Protein AF-A0A8T7HPT7-F1 (afdb_monomer_lite)

pLDDT: mean 73.95, std 15.31, range [39.88, 97.5]

Structure (mmCIF, N/CA/C/O backbone):
data_AF-A0A8T7HPT7-F1
#
_entry.id   AF-A0A8T7HPT7-F1
#
loop_
_atom_site.group_PDB
_atom_site.id
_atom_site.type_symbol
_atom_site.label_atom_id
_atom_site.label_alt_id
_atom_site.label_comp_id
_atom_site.label_asym_id
_atom_site.label_entity_id
_atom_site.label_seq_id
_atom_site.pdbx_PDB_ins_code
_atom_site.Cartn_x
_atom_site.Cartn_y
_atom_site.Cartn_z
_atom_site.occupancy
_atom_site.B_iso_or_equiv
_atom_site.auth_seq_id
_atom_site.auth_comp_id
_atom_site.auth_asym_id
_atom_site.auth_atom_id
_atom_site.pdbx_PDB_model_num
ATOM 1 N N . MET A 1 1 ? -10.635 8.689 -17.072 1.00 39.88 1 MET A N 1
ATOM 2 C CA . MET A 1 1 ? -10.119 8.317 -15.742 1.00 39.88 1 MET A CA 1
ATOM 3 C C . MET A 1 1 ? -8.598 8.336 -15.828 1.00 39.88 1 MET A C 1
ATOM 5 O O . MET A 1 1 ? -8.069 7.773 -16.782 1.00 39.88 1 MET A O 1
ATOM 9 N N . PHE A 1 2 ? -7.912 9.089 -14.966 1.00 41.06 2 PHE A N 1
ATOM 10 C CA . PHE A 1 2 ? -6.447 9.172 -14.993 1.00 41.06 2 PHE A CA 1
ATOM 11 C C . PHE A 1 2 ? -5.863 7.891 -14.386 1.00 41.06 2 PHE A C 1
ATOM 13 O O . PHE A 1 2 ? -6.321 7.451 -13.339 1.00 41.06 2 PHE A O 1
ATOM 20 N N . VAL A 1 3 ? -4.882 7.280 -15.053 1.00 48.72 3 VAL A N 1
ATOM 21 C CA . VAL A 1 3 ? -4.081 6.200 -14.461 1.00 48.72 3 VAL A CA 1
ATOM 22 C C . VAL A 1 3 ? -2.993 6.873 -13.632 1.00 48.72 3 VAL A C 1
ATOM 24 O O . VAL A 1 3 ? -2.159 7.588 -14.190 1.00 48.72 3 VAL A O 1
ATOM 27 N N . THR A 1 4 ? -3.040 6.708 -12.315 1.00 55.50 4 THR A N 1
ATOM 28 C CA . THR A 1 4 ? -2.113 7.350 -11.380 1.00 55.50 4 THR A CA 1
ATOM 29 C C . THR A 1 4 ? -0.805 6.575 -11.325 1.00 55.50 4 THR A C 1
ATOM 31 O O . THR A 1 4 ? -0.797 5.383 -11.026 1.00 55.50 4 THR A O 1
ATOM 34 N N . ALA A 1 5 ? 0.296 7.263 -11.646 1.00 57.09 5 ALA A N 1
ATOM 35 C CA . ALA A 1 5 ? 1.643 6.721 -11.547 1.00 57.09 5 ALA A CA 1
ATOM 36 C C . ALA A 1 5 ? 2.057 6.618 -10.071 1.00 57.09 5 ALA A C 1
ATOM 38 O O . ALA A 1 5 ? 2.149 7.642 -9.394 1.00 57.09 5 ALA A O 1
ATOM 39 N N . THR A 1 6 ? 2.329 5.413 -9.574 1.00 61.53 6 THR A N 1
ATOM 40 C CA . THR A 1 6 ? 2.906 5.199 -8.233 1.00 61.53 6 THR A CA 1
ATOM 41 C C . THR A 1 6 ? 4.387 4.837 -8.334 1.00 61.53 6 THR A C 1
ATOM 43 O O . THR A 1 6 ? 4.899 4.637 -9.430 1.00 61.53 6 THR A O 1
ATOM 46 N N . HIS A 1 7 ? 5.127 4.821 -7.225 1.00 63.59 7 HIS A N 1
ATOM 47 C CA . HIS A 1 7 ? 6.553 4.474 -7.219 1.00 63.59 7 HIS A CA 1
ATOM 48 C C . HIS A 1 7 ? 6.862 3.562 -6.034 1.00 63.59 7 HIS A C 1
ATOM 50 O O . HIS A 1 7 ? 6.228 3.674 -4.986 1.00 63.59 7 HIS A O 1
ATOM 56 N N . PHE A 1 8 ? 7.829 2.665 -6.214 1.00 65.44 8 PHE A N 1
ATOM 57 C CA . PHE A 1 8 ? 8.284 1.747 -5.174 1.00 65.44 8 PHE A CA 1
ATOM 58 C C . PHE A 1 8 ? 9.120 2.494 -4.124 1.00 65.44 8 PHE A C 1
ATOM 60 O O . PHE A 1 8 ? 9.901 3.381 -4.465 1.00 65.44 8 PHE A O 1
ATOM 67 N N . GLY A 1 9 ? 8.962 2.158 -2.846 1.00 65.69 9 GLY A N 1
ATOM 68 C CA . GLY A 1 9 ? 9.617 2.837 -1.727 1.00 65.69 9 GLY A CA 1
ATOM 69 C C . GLY A 1 9 ? 8.923 4.126 -1.280 1.00 65.69 9 GLY A C 1
ATOM 70 O O . GLY A 1 9 ? 9.438 4.804 -0.391 1.00 65.69 9 GLY A O 1
ATOM 71 N N . ARG A 1 10 ? 7.757 4.472 -1.850 1.00 69.69 10 ARG A N 1
ATOM 72 C CA . ARG A 1 10 ? 7.025 5.705 -1.496 1.00 69.69 10 ARG A CA 1
ATOM 73 C C . ARG A 1 10 ? 6.598 5.766 -0.026 1.00 69.69 10 ARG A C 1
ATOM 75 O O . ARG A 1 10 ? 6.470 6.860 0.502 1.00 69.69 10 ARG A O 1
ATOM 82 N N . HIS A 1 11 ? 6.442 4.606 0.618 1.00 71.69 11 HIS A N 1
ATOM 83 C CA . HIS A 1 11 ? 5.985 4.470 2.008 1.00 71.69 11 HIS A CA 1
ATOM 84 C C . HIS A 1 11 ? 7.102 4.142 2.990 1.00 71.69 11 HIS A C 1
ATOM 86 O O . HIS A 1 11 ? 6.851 3.547 4.033 1.00 71.69 11 HIS A O 1
ATOM 92 N N . ALA A 1 12 ? 8.365 4.418 2.660 1.00 73.50 12 ALA A N 1
ATOM 93 C CA . ALA A 1 12 ? 9.479 3.986 3.505 1.00 73.50 12 ALA A CA 1
ATOM 94 C C . ALA A 1 12 ? 9.343 4.479 4.963 1.00 73.50 12 ALA A C 1
ATOM 96 O O . ALA A 1 12 ? 9.623 3.723 5.897 1.00 73.50 12 ALA A O 1
ATOM 97 N N . THR A 1 13 ? 8.861 5.709 5.158 1.00 78.12 13 THR A N 1
ATOM 98 C CA . THR A 1 13 ? 8.612 6.293 6.483 1.00 78.12 13 THR A CA 1
ATOM 99 C C . THR A 1 13 ? 7.464 5.579 7.195 1.00 78.12 13 THR A C 1
ATOM 101 O O . THR A 1 13 ? 7.599 5.171 8.345 1.00 78.12 13 THR A O 1
ATOM 104 N N . GLU A 1 14 ? 6.351 5.361 6.510 1.00 84.25 14 GLU A N 1
ATOM 105 C CA . GLU A 1 14 ? 5.115 4.780 7.033 1.00 84.25 14 GLU A CA 1
ATOM 106 C C . GLU A 1 14 ? 5.312 3.298 7.374 1.00 84.25 14 GLU A C 1
ATOM 108 O O . GLU A 1 14 ? 4.956 2.841 8.461 1.00 84.25 14 GLU A O 1
ATOM 113 N N . LEU A 1 15 ? 5.975 2.553 6.487 1.00 84.19 15 LEU A N 1
ATOM 114 C CA . LEU A 1 15 ? 6.329 1.150 6.694 1.00 84.19 15 LEU A CA 1
ATOM 115 C C . LEU A 1 15 ? 7.291 0.973 7.874 1.00 84.19 15 LEU A C 1
ATOM 117 O O . LEU A 1 15 ? 7.228 -0.050 8.557 1.00 84.19 15 LEU A O 1
ATOM 121 N N . SER A 1 16 ? 8.140 1.967 8.170 1.00 84.69 16 SER A N 1
ATOM 122 C CA . SER A 1 16 ? 9.018 1.923 9.348 1.00 84.69 16 SER A CA 1
ATOM 123 C C . SER A 1 16 ? 8.242 1.936 10.672 1.00 84.69 16 SER A C 1
ATOM 125 O O . SER A 1 16 ? 8.720 1.391 11.670 1.00 84.69 16 SER A O 1
ATOM 127 N N . LEU A 1 17 ? 7.018 2.477 10.669 1.00 91.19 17 LEU A N 1
ATOM 128 C CA . LEU A 1 17 ? 6.142 2.539 11.839 1.00 91.19 17 LEU A CA 1
ATOM 129 C C . LEU A 1 17 ? 5.341 1.253 12.051 1.00 91.19 17 LEU A C 1
ATOM 131 O O . LEU A 1 17 ? 4.832 1.043 13.148 1.00 91.19 17 LEU A O 1
ATOM 135 N N . LEU A 1 18 ? 5.246 0.354 11.064 1.00 92.25 18 LEU A N 1
ATOM 136 C CA . LEU A 1 18 ? 4.391 -0.837 11.169 1.00 92.25 18 LEU A CA 1
ATOM 137 C C . LEU A 1 18 ? 4.693 -1.697 12.402 1.00 92.25 18 LEU A C 1
ATOM 139 O O . LEU A 1 18 ? 3.767 -2.223 13.007 1.00 92.25 18 LEU A O 1
ATOM 143 N N . LYS A 1 19 ? 5.958 -1.798 12.827 1.00 92.69 19 LYS A N 1
ATOM 144 C CA . LYS A 1 19 ? 6.326 -2.517 14.062 1.00 92.69 19 LYS A CA 1
ATOM 145 C C . LYS A 1 19 ? 5.644 -1.944 15.305 1.00 92.69 19 LYS A C 1
ATOM 147 O O . LYS A 1 19 ? 5.216 -2.706 16.164 1.00 92.69 19 LYS A O 1
ATOM 152 N N . GLU A 1 20 ? 5.550 -0.618 15.395 1.00 94.75 20 GLU A N 1
ATOM 153 C CA . GLU A 1 20 ? 4.844 0.079 16.474 1.00 94.75 20 GLU A CA 1
ATOM 154 C C . GLU A 1 20 ? 3.338 -0.202 16.386 1.00 94.75 20 GLU A C 1
ATOM 156 O O . GLU A 1 20 ? 2.722 -0.580 17.378 1.00 94.75 20 GLU A O 1
ATOM 161 N N . LEU A 1 21 ? 2.761 -0.084 15.186 1.00 95.06 21 LEU A N 1
ATOM 162 C CA . LEU A 1 21 ? 1.312 -0.178 14.963 1.00 95.06 21 LEU A CA 1
ATOM 163 C C . LEU A 1 21 ? 0.753 -1.603 15.121 1.00 95.06 21 LEU A C 1
ATOM 165 O O . LEU A 1 21 ? -0.410 -1.779 15.490 1.00 95.06 21 LEU A O 1
ATOM 169 N N . VAL A 1 22 ? 1.571 -2.615 14.832 1.00 95.94 22 VAL A N 1
ATOM 170 C CA . VAL A 1 22 ? 1.229 -4.041 14.955 1.00 95.94 22 VAL A CA 1
ATOM 171 C C . VAL A 1 22 ? 1.377 -4.547 16.394 1.00 95.94 22 VAL A C 1
ATOM 173 O O . VAL A 1 22 ? 0.814 -5.583 16.742 1.00 95.94 22 VAL A O 1
ATOM 176 N N . ASN A 1 23 ? 2.123 -3.841 17.248 1.00 93.44 23 ASN A N 1
ATOM 177 C CA . ASN A 1 23 ? 2.469 -4.321 18.581 1.00 93.44 23 ASN A CA 1
ATOM 178 C C . ASN A 1 23 ? 1.230 -4.740 19.399 1.00 93.44 23 ASN A C 1
ATOM 180 O O . ASN A 1 23 ? 0.305 -3.954 19.601 1.00 93.44 23 ASN A O 1
ATOM 184 N N . GLY A 1 24 ? 1.238 -5.980 19.897 1.00 90.88 24 GLY A N 1
ATOM 185 C CA . GLY A 1 24 ? 0.143 -6.545 20.689 1.00 90.88 24 GLY A CA 1
ATOM 186 C C . GLY A 1 24 ? -1.058 -7.057 19.885 1.00 90.88 24 GLY A C 1
ATOM 187 O O . GLY A 1 24 ? -2.100 -7.312 20.485 1.00 90.88 24 GLY A O 1
ATOM 188 N N . LYS A 1 25 ? -0.939 -7.206 18.559 1.00 93.06 25 LYS A N 1
ATOM 189 C CA . LYS A 1 25 ? -1.993 -7.756 17.695 1.00 93.06 25 LYS A CA 1
ATOM 190 C C . LYS A 1 25 ? -1.612 -9.128 17.146 1.00 93.06 25 LYS A C 1
ATOM 192 O O . LYS A 1 25 ? -0.527 -9.296 16.599 1.00 93.06 25 LYS A O 1
ATOM 197 N N . ASP A 1 26 ? -2.542 -10.076 17.238 1.00 92.75 26 ASP A N 1
ATOM 198 C CA . ASP A 1 26 ? -2.394 -11.410 16.636 1.00 92.75 26 ASP A CA 1
ATOM 199 C C . ASP A 1 26 ? -2.729 -11.404 15.138 1.00 92.75 26 ASP A C 1
ATOM 201 O O . ASP A 1 26 ? -2.145 -12.151 14.353 1.00 92.75 26 ASP A O 1
ATOM 205 N N . THR A 1 27 ? -3.669 -10.539 14.742 1.00 96.25 27 THR A N 1
ATOM 206 C CA . THR A 1 27 ? -4.079 -10.329 13.350 1.00 96.25 27 THR A CA 1
ATOM 207 C C . THR A 1 27 ? -4.046 -8.843 13.013 1.00 96.25 27 THR A C 1
ATOM 209 O O . THR A 1 27 ? -4.270 -8.003 13.887 1.00 96.25 27 THR A O 1
ATOM 212 N N . PHE A 1 28 ? -3.756 -8.514 11.754 1.00 97.50 28 PHE A N 1
ATOM 213 C CA . PHE A 1 28 ? -3.658 -7.134 11.291 1.00 97.50 28 PHE A CA 1
ATOM 214 C C . PHE A 1 28 ? -4.349 -6.945 9.943 1.00 97.50 28 PHE A C 1
ATOM 216 O O . PHE A 1 28 ? -3.934 -7.516 8.929 1.00 97.50 28 PHE A O 1
ATOM 223 N N . ARG A 1 29 ? -5.412 -6.139 9.913 1.00 97.25 29 ARG A N 1
ATOM 224 C CA . ARG A 1 29 ? -6.171 -5.884 8.686 1.00 97.25 29 ARG A CA 1
ATOM 225 C C . ARG A 1 29 ? -5.874 -4.500 8.127 1.00 97.25 29 ARG A C 1
ATOM 227 O O . ARG A 1 29 ? -6.087 -3.489 8.796 1.00 97.25 29 ARG A O 1
ATOM 234 N N . VAL A 1 30 ? -5.422 -4.471 6.880 1.00 96.38 30 VAL A N 1
ATOM 235 C CA . VAL A 1 30 ? -5.059 -3.252 6.156 1.00 96.38 30 VAL A CA 1
ATOM 236 C C . VAL A 1 30 ? -6.066 -2.992 5.044 1.00 96.38 30 VAL A C 1
ATOM 238 O O . VAL A 1 30 ? -6.427 -3.910 4.311 1.00 96.38 30 VAL A O 1
ATOM 241 N N . LEU A 1 31 ? -6.502 -1.744 4.922 1.00 94.31 31 LEU A N 1
ATOM 242 C CA . LEU A 1 31 ? -7.138 -1.214 3.722 1.00 94.31 31 LEU A CA 1
ATOM 243 C C . LEU A 1 31 ? -6.111 -0.362 2.984 1.00 94.31 31 LEU A C 1
ATOM 245 O O . LEU A 1 31 ? -5.528 0.543 3.574 1.00 94.31 31 LEU A O 1
ATOM 249 N N . ASP A 1 32 ? -5.915 -0.627 1.707 1.00 91.31 32 ASP A N 1
ATOM 250 C CA . ASP A 1 32 ? -5.082 0.184 0.833 1.00 91.31 32 ASP A CA 1
ATOM 251 C C . ASP A 1 32 ? -5.950 0.740 -0.299 1.00 91.31 32 ASP A C 1
ATOM 253 O O . ASP A 1 32 ? -6.457 0.008 -1.157 1.00 91.31 32 ASP A O 1
ATOM 257 N N . PHE A 1 33 ? -6.225 2.039 -0.212 1.00 88.62 33 PHE A N 1
ATOM 258 C CA . PHE A 1 33 ? -7.180 2.736 -1.056 1.00 88.62 33 PHE A CA 1
ATOM 259 C C . PHE A 1 33 ? -6.443 3.555 -2.116 1.00 88.62 33 PHE A C 1
ATOM 261 O O . PHE A 1 33 ? -5.745 4.522 -1.803 1.00 88.62 33 PHE A O 1
ATOM 268 N N . GLY A 1 34 ? -6.659 3.193 -3.379 1.00 85.38 34 GLY A N 1
ATOM 269 C CA . GLY A 1 34 ? -6.004 3.775 -4.546 1.00 85.38 34 GLY A CA 1
ATOM 270 C C . GLY A 1 34 ? -4.540 3.362 -4.701 1.00 85.38 34 GLY A C 1
ATOM 271 O O . GLY A 1 34 ? -3.673 4.242 -4.774 1.00 85.38 34 GLY A O 1
ATOM 272 N N . PRO A 1 35 ? -4.235 2.053 -4.807 1.00 82.81 35 PRO A N 1
ATOM 273 C CA . PRO A 1 35 ? -2.859 1.591 -4.888 1.00 82.81 35 PRO A CA 1
ATOM 274 C C . PRO A 1 35 ? -2.124 1.985 -6.168 1.00 82.81 35 PRO A C 1
ATOM 276 O O . PRO A 1 35 ? -0.890 1.920 -6.241 1.00 82.81 35 PRO A O 1
ATOM 279 N N . GLY A 1 36 ? -2.881 2.430 -7.177 1.00 79.19 36 GLY A N 1
ATOM 280 C CA . GLY A 1 36 ? -2.378 2.972 -8.429 1.00 79.19 36 GLY A CA 1
ATOM 281 C C . GLY A 1 36 ? -1.489 2.001 -9.202 1.00 79.19 36 GLY A C 1
ATOM 282 O O . GLY A 1 36 ? -1.344 0.824 -8.873 1.00 79.19 36 GLY A O 1
ATOM 283 N N . LEU A 1 37 ? -0.888 2.492 -10.281 1.00 74.81 37 LEU A N 1
ATOM 284 C CA . LEU A 1 37 ? -0.021 1.698 -11.147 1.00 74.81 37 LEU A CA 1
ATOM 285 C C . LEU A 1 37 ? 1.279 2.439 -11.355 1.00 74.81 37 LEU A C 1
ATOM 287 O O . LEU A 1 37 ? 1.266 3.607 -11.709 1.00 74.81 37 LEU A O 1
ATOM 291 N N . SER A 1 38 ? 2.409 1.765 -11.274 1.00 66.50 38 SER A N 1
ATOM 292 C CA . SER A 1 38 ? 3.633 2.281 -11.858 1.00 66.50 38 SER A CA 1
ATOM 293 C C . SER A 1 38 ? 3.957 1.601 -13.174 1.00 66.50 38 SER A C 1
ATOM 295 O O . SER A 1 38 ? 3.465 0.525 -13.533 1.00 66.50 38 SER A O 1
ATOM 297 N N . GLN A 1 39 ? 4.833 2.273 -13.900 1.00 61.31 39 GLN A N 1
ATOM 298 C CA . GLN A 1 39 ? 5.582 1.696 -14.989 1.00 61.31 39 GLN A CA 1
ATOM 299 C C . GLN A 1 39 ? 7.052 1.777 -14.585 1.00 61.31 39 GLN A C 1
ATOM 301 O O . GLN A 1 39 ? 7.554 2.882 -14.367 1.00 61.31 39 GLN A O 1
ATOM 306 N N . PRO A 1 40 ? 7.739 0.636 -14.461 1.00 61.78 40 PRO A N 1
ATOM 307 C CA . PRO A 1 40 ? 9.171 0.623 -14.241 1.00 61.78 40 PRO A CA 1
ATOM 308 C C . PRO A 1 40 ? 9.880 1.454 -15.328 1.00 61.78 40 PRO A C 1
ATOM 310 O O . PRO A 1 40 ? 9.476 1.450 -16.499 1.00 61.78 40 PRO A O 1
ATOM 313 N N . GLN A 1 41 ? 10.895 2.224 -14.939 1.00 60.12 41 GLN A N 1
ATOM 314 C CA . GLN A 1 41 ? 11.600 3.169 -15.812 1.00 60.12 41 GLN A CA 1
ATOM 315 C C . GLN A 1 41 ? 12.226 2.488 -17.025 1.00 60.12 41 GLN A C 1
ATOM 317 O O . GLN A 1 41 ? 12.182 3.042 -18.125 1.00 60.12 41 GLN A O 1
ATOM 322 N N . TYR A 1 42 ? 12.754 1.279 -16.846 1.00 58.34 42 TYR A N 1
ATOM 323 C CA . TYR A 1 42 ? 13.282 0.457 -17.932 1.00 58.34 42 TYR A CA 1
ATOM 324 C C . TYR A 1 42 ? 12.247 0.243 -19.037 1.00 58.34 42 TYR A C 1
ATOM 326 O O . TYR A 1 42 ? 12.535 0.456 -20.215 1.00 58.34 42 TYR A O 1
ATOM 334 N N . TYR A 1 43 ? 11.014 -0.110 -18.657 1.00 58.47 43 TYR A N 1
ATOM 335 C CA . TYR A 1 43 ? 9.919 -0.287 -19.604 1.00 58.47 43 TYR A CA 1
ATOM 336 C C . TYR A 1 43 ? 9.524 1.040 -20.239 1.00 58.47 43 TYR A C 1
ATOM 338 O O . TYR A 1 43 ? 9.335 1.084 -21.447 1.00 58.47 43 TYR A O 1
ATOM 346 N N . HIS A 1 44 ? 9.461 2.133 -19.480 1.00 60.78 44 HIS A N 1
ATOM 347 C CA . HIS A 1 44 ? 9.197 3.460 -20.046 1.00 60.78 44 HIS A CA 1
ATOM 348 C C . HIS A 1 44 ? 10.179 3.850 -21.160 1.00 60.78 44 HIS A C 1
ATOM 350 O O . HIS A 1 44 ? 9.750 4.332 -22.211 1.00 60.78 44 HIS A O 1
ATOM 356 N N . GLU A 1 45 ? 11.476 3.620 -20.959 1.00 57.28 45 GLU A N 1
ATOM 357 C CA . GLU A 1 45 ? 12.509 3.945 -21.947 1.00 57.28 45 GLU A CA 1
ATOM 358 C C . GLU A 1 45 ? 12.503 2.978 -23.148 1.00 57.28 45 GLU A C 1
ATOM 360 O O . GLU A 1 45 ? 12.630 3.427 -24.289 1.00 57.28 45 GLU A O 1
ATOM 365 N N . LEU A 1 46 ? 12.253 1.679 -22.936 1.00 56.28 46 LEU A N 1
ATOM 366 C CA . LEU A 1 46 ? 12.037 0.690 -24.009 1.00 56.28 46 LEU A CA 1
ATOM 367 C C . LEU A 1 46 ? 10.836 1.035 -24.900 1.00 56.28 46 LEU A C 1
ATOM 369 O O . LEU A 1 46 ? 10.930 1.015 -26.130 1.00 56.28 46 LEU A O 1
ATOM 373 N N . LEU A 1 47 ? 9.710 1.388 -24.276 1.00 56.25 47 LEU A N 1
ATOM 374 C CA . LEU A 1 47 ? 8.472 1.780 -24.956 1.00 56.25 47 LEU A CA 1
ATOM 375 C C . LEU A 1 47 ? 8.682 3.026 -25.819 1.00 56.25 47 LEU A C 1
ATOM 377 O O . LEU A 1 47 ? 8.127 3.114 -26.912 1.00 56.25 47 LEU A O 1
ATOM 381 N N . ARG A 1 48 ? 9.506 3.968 -25.343 1.00 58.03 48 ARG A N 1
ATOM 382 C CA . ARG A 1 48 ? 9.844 5.200 -26.063 1.00 58.03 48 ARG A CA 1
ATOM 383 C C . ARG A 1 48 ? 10.750 4.955 -27.272 1.00 58.03 48 ARG A C 1
ATOM 385 O O . ARG A 1 48 ? 10.650 5.709 -28.236 1.00 58.03 48 ARG A O 1
ATOM 392 N N . LYS A 1 49 ? 11.662 3.980 -27.208 1.00 55.78 49 LYS A N 1
ATOM 393 C CA . LYS A 1 49 ? 12.737 3.828 -28.206 1.00 55.78 49 LYS A CA 1
ATOM 394 C C . LYS A 1 49 ? 12.455 2.829 -29.319 1.00 55.78 49 LYS A C 1
ATOM 396 O O . LYS A 1 49 ? 12.991 3.032 -30.402 1.00 55.78 49 LYS A O 1
ATOM 401 N N . GLU A 1 50 ? 11.649 1.791 -29.092 1.00 47.84 50 GLU A N 1
ATOM 402 C CA . GLU A 1 50 ? 11.510 0.732 -30.105 1.00 47.84 50 GLU A CA 1
ATOM 403 C C . GLU A 1 50 ? 10.108 0.293 -30.477 1.00 47.84 50 GLU A C 1
ATOM 405 O O . GLU A 1 50 ? 9.893 -0.056 -31.634 1.00 47.84 50 GLU A O 1
ATOM 410 N N . ILE A 1 51 ? 9.179 0.218 -29.528 1.00 51.03 51 ILE A N 1
ATOM 411 C CA . ILE A 1 51 ? 8.001 -0.628 -29.759 1.00 51.03 51 ILE A CA 1
ATOM 412 C C . ILE A 1 51 ? 6.768 0.191 -30.170 1.00 51.03 51 ILE A C 1
ATOM 414 O O . ILE A 1 51 ? 5.771 -0.399 -30.569 1.00 51.03 51 ILE A O 1
ATOM 418 N N . GLU A 1 52 ? 6.802 1.532 -30.075 1.00 52.53 52 GLU A N 1
ATOM 419 C CA . GLU A 1 52 ? 5.619 2.406 -30.257 1.00 52.53 52 GLU A CA 1
ATOM 420 C C . GLU A 1 52 ? 4.358 1.834 -29.575 1.00 52.53 52 GLU A C 1
ATOM 422 O O . GLU A 1 52 ? 3.224 2.035 -30.015 1.00 52.53 52 GLU A O 1
ATOM 427 N N . LEU A 1 53 ? 4.541 1.074 -28.488 1.00 45.56 53 LEU A N 1
ATOM 428 C CA . LEU A 1 53 ? 3.428 0.461 -27.786 1.00 45.56 53 LEU A CA 1
ATOM 429 C C . LEU A 1 53 ? 2.618 1.600 -27.197 1.00 45.56 53 LEU A C 1
ATOM 431 O O . LEU A 1 53 ? 3.128 2.433 -26.440 1.00 45.56 53 LEU A O 1
ATOM 435 N N . SER A 1 54 ? 1.335 1.626 -27.538 1.00 51.69 54 SER A N 1
ATOM 436 C CA . SER A 1 54 ? 0.411 2.562 -26.916 1.00 51.69 54 SER A CA 1
ATOM 437 C C . SER A 1 54 ? 0.490 2.407 -25.393 1.00 51.69 54 SER A C 1
ATOM 439 O O . SER A 1 54 ? 0.719 1.312 -24.873 1.00 51.69 54 SER A O 1
ATOM 441 N N . SER A 1 55 ? 0.258 3.484 -24.641 1.00 53.97 55 SER A N 1
ATOM 442 C CA . SER A 1 55 ? 0.278 3.468 -23.167 1.00 53.97 55 SER A CA 1
ATOM 443 C C . SER A 1 55 ? -0.645 2.411 -22.531 1.00 53.97 55 SER A C 1
ATOM 445 O O . SER A 1 55 ? -0.474 2.085 -21.354 1.00 53.97 55 SER A O 1
ATOM 447 N N . LYS A 1 56 ? -1.592 1.873 -23.315 1.00 52.47 56 LYS A N 1
ATOM 448 C CA . LYS A 1 56 ? -2.501 0.767 -22.985 1.00 52.47 56 LYS A CA 1
ATOM 449 C C . LYS A 1 56 ? -1.871 -0.630 -23.085 1.00 52.47 56 LYS A C 1
ATOM 451 O O . LYS A 1 56 ? -2.375 -1.549 -22.459 1.00 52.47 56 LYS A O 1
ATOM 456 N N . GLN A 1 57 ? -0.817 -0.804 -23.879 1.00 52.06 57 GLN A N 1
ATOM 457 C CA . GLN A 1 57 ? -0.133 -2.089 -24.097 1.00 52.06 57 GLN A CA 1
ATOM 458 C C . GLN A 1 57 ? 1.135 -2.240 -23.252 1.00 52.06 57 GLN A C 1
ATOM 460 O O . GLN A 1 57 ? 1.701 -3.326 -23.156 1.00 52.06 57 GLN A O 1
ATOM 465 N N . ALA A 1 58 ? 1.594 -1.147 -22.651 1.00 57.12 58 ALA A N 1
ATOM 466 C CA . ALA A 1 58 ? 2.717 -1.162 -21.738 1.00 57.12 58 ALA A CA 1
ATOM 467 C C . ALA A 1 58 ? 2.380 -1.954 -20.461 1.00 57.12 58 ALA A C 1
ATOM 469 O O . ALA A 1 58 ? 1.320 -1.704 -19.877 1.00 57.12 58 ALA A O 1
ATOM 470 N N . PRO A 1 59 ? 3.267 -2.845 -19.981 1.00 57.16 59 PRO A N 1
ATOM 471 C CA . PRO A 1 59 ? 3.029 -3.567 -18.740 1.00 57.16 59 PRO A CA 1
ATOM 472 C C . PRO A 1 59 ? 2.954 -2.584 -17.566 1.00 57.16 59 PRO A C 1
ATOM 474 O O . PRO A 1 59 ? 3.705 -1.606 -17.494 1.00 57.16 59 PRO A O 1
ATOM 477 N N . LYS A 1 60 ? 1.989 -2.824 -16.679 1.00 66.50 60 LYS A N 1
ATOM 478 C CA . LYS A 1 60 ? 1.684 -1.995 -15.511 1.00 66.50 60 LYS A CA 1
ATOM 479 C C . LYS A 1 60 ? 1.897 -2.828 -14.258 1.00 66.50 60 LYS A C 1
ATOM 481 O O . LYS A 1 60 ? 1.523 -3.999 -14.250 1.00 66.50 60 LYS A O 1
ATOM 486 N N . PHE A 1 61 ? 2.483 -2.219 -13.233 1.00 71.00 61 PHE A N 1
ATOM 487 C CA . PHE A 1 61 ? 2.825 -2.908 -11.995 1.00 71.00 61 PHE A CA 1
ATOM 488 C C . PHE A 1 61 ? 2.318 -2.141 -10.784 1.00 71.00 61 PHE A C 1
ATOM 490 O O . PHE A 1 61 ? 2.479 -0.927 -10.705 1.00 71.00 61 PHE A O 1
ATOM 497 N N . CYS A 1 62 ? 1.761 -2.850 -9.814 1.00 75.31 62 CYS A N 1
ATOM 498 C CA . CYS A 1 62 ? 1.412 -2.300 -8.511 1.00 75.31 62 CYS A CA 1
ATOM 499 C C . CYS A 1 62 ? 2.449 -2.728 -7.480 1.00 75.31 62 CYS A C 1
ATOM 501 O O . CYS A 1 62 ? 2.775 -3.911 -7.376 1.00 75.31 62 CYS A O 1
ATOM 503 N N . TRP A 1 63 ? 2.946 -1.767 -6.711 1.00 77.88 63 TRP A N 1
ATOM 504 C CA . TRP A 1 63 ? 4.073 -1.952 -5.796 1.00 77.88 63 TRP A CA 1
ATOM 505 C C . TRP A 1 63 ? 3.654 -2.012 -4.337 1.00 77.88 63 TRP A C 1
ATOM 507 O O . TRP A 1 63 ? 3.960 -2.974 -3.635 1.00 77.88 63 TRP A O 1
ATOM 517 N N . GLU A 1 64 ? 2.902 -0.999 -3.925 1.00 81.44 64 GLU A N 1
ATOM 518 C CA . GLU A 1 64 ? 2.551 -0.720 -2.534 1.00 81.44 64 GLU A CA 1
ATOM 519 C C . GLU A 1 64 ? 1.922 -1.910 -1.796 1.00 81.44 64 GLU A C 1
ATOM 521 O O . GLU A 1 64 ? 2.432 -2.238 -0.722 1.00 81.44 64 GLU A O 1
ATOM 526 N N . PRO A 1 65 ? 0.939 -2.647 -2.354 1.00 85.50 65 PRO A N 1
ATOM 527 C CA . PRO A 1 65 ? 0.371 -3.805 -1.665 1.00 85.50 65 PRO A CA 1
ATOM 528 C C . PRO A 1 65 ? 1.415 -4.842 -1.248 1.00 85.50 65 PRO A C 1
ATOM 530 O O . PRO A 1 65 ? 1.333 -5.450 -0.181 1.00 85.50 65 PRO A O 1
ATOM 533 N N . TYR A 1 66 ? 2.428 -5.035 -2.091 1.00 85.19 66 TYR A N 1
ATOM 534 C CA . TYR A 1 66 ? 3.488 -6.006 -1.860 1.00 85.19 66 TYR A CA 1
ATOM 535 C C . TYR A 1 66 ? 4.569 -5.470 -0.921 1.00 85.19 66 TYR A C 1
ATOM 537 O O . TYR A 1 66 ? 5.193 -6.257 -0.211 1.00 85.19 66 TYR A O 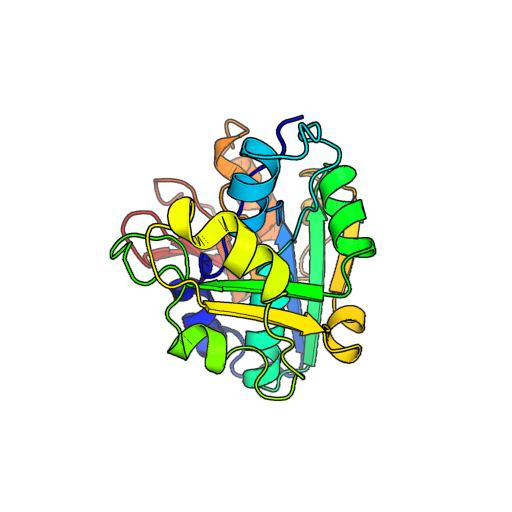1
ATOM 545 N N . GLU A 1 67 ? 4.768 -4.152 -0.867 1.00 83.06 67 GLU A N 1
ATOM 546 C CA . GLU A 1 67 ? 5.616 -3.500 0.139 1.00 83.06 67 GLU A CA 1
ATOM 547 C C . GLU A 1 67 ? 5.028 -3.641 1.539 1.00 83.06 67 GLU A C 1
ATOM 549 O O . GLU A 1 67 ? 5.732 -4.058 2.465 1.00 83.06 67 GLU A O 1
ATOM 554 N N . ILE A 1 68 ? 3.725 -3.390 1.666 1.00 88.44 68 ILE A N 1
ATOM 555 C CA . ILE A 1 68 ? 2.973 -3.578 2.907 1.00 88.44 68 ILE A CA 1
ATOM 556 C C . ILE A 1 68 ? 3.030 -5.052 3.326 1.00 88.44 68 ILE A C 1
ATOM 558 O O . ILE A 1 68 ? 3.413 -5.357 4.457 1.00 88.44 68 ILE A O 1
ATOM 562 N N . ALA A 1 69 ? 2.723 -5.978 2.413 1.00 89.75 69 ALA A N 1
ATOM 563 C CA . ALA A 1 69 ? 2.743 -7.411 2.700 1.00 89.75 69 ALA A CA 1
ATOM 564 C C . ALA A 1 69 ? 4.125 -7.914 3.141 1.00 89.75 69 ALA A C 1
ATOM 566 O O . ALA A 1 69 ? 4.231 -8.651 4.122 1.00 89.75 69 ALA A O 1
ATOM 567 N N . ASN A 1 70 ? 5.192 -7.497 2.450 1.00 85.75 70 ASN A N 1
ATOM 568 C CA . ASN A 1 70 ? 6.561 -7.841 2.828 1.00 85.75 70 ASN A CA 1
ATOM 569 C C . ASN A 1 70 ? 6.889 -7.341 4.240 1.00 85.75 70 ASN A C 1
ATOM 571 O O . ASN A 1 70 ? 7.432 -8.095 5.046 1.00 85.75 70 ASN A O 1
ATOM 575 N N . ALA A 1 71 ? 6.545 -6.091 4.559 1.00 87.44 71 ALA A N 1
ATOM 576 C CA . ALA A 1 71 ? 6.807 -5.526 5.877 1.00 87.44 71 ALA A CA 1
ATOM 577 C C . ALA A 1 71 ? 6.050 -6.279 6.984 1.00 87.44 71 ALA A C 1
ATOM 579 O O . ALA A 1 71 ? 6.656 -6.660 7.985 1.00 87.44 71 ALA A O 1
ATOM 580 N N . LEU A 1 72 ? 4.763 -6.577 6.784 1.00 92.06 72 LEU A N 1
ATOM 581 C CA . LEU A 1 72 ? 3.955 -7.345 7.740 1.00 92.06 72 LEU A CA 1
ATOM 582 C C . LEU A 1 72 ? 4.478 -8.776 7.918 1.00 92.06 72 LEU A C 1
ATOM 584 O O . LEU A 1 72 ? 4.573 -9.265 9.045 1.00 92.06 72 LEU A O 1
ATOM 588 N N . GLN A 1 73 ? 4.903 -9.424 6.832 1.00 89.25 73 GLN A N 1
ATOM 589 C CA . GLN A 1 73 ? 5.511 -10.751 6.891 1.00 89.25 73 GLN A CA 1
ATOM 590 C C . GLN A 1 73 ? 6.827 -10.751 7.681 1.00 89.25 73 GLN A C 1
ATOM 592 O O . GLN A 1 73 ? 7.068 -11.672 8.456 1.00 89.25 73 GLN A O 1
ATOM 597 N N . GLN A 1 74 ? 7.667 -9.724 7.521 1.00 86.12 74 GLN A N 1
ATOM 598 C CA . GLN A 1 74 ? 8.906 -9.581 8.296 1.00 86.12 74 GLN A CA 1
ATOM 599 C C . GLN A 1 74 ? 8.650 -9.309 9.783 1.00 86.12 74 GLN A C 1
ATOM 601 O O . GLN A 1 74 ? 9.473 -9.674 10.621 1.00 86.12 74 GLN A O 1
ATOM 606 N N . ILE A 1 75 ? 7.526 -8.670 10.116 1.00 92.31 75 ILE A N 1
ATOM 607 C CA . ILE A 1 75 ? 7.085 -8.468 11.503 1.00 92.31 75 ILE A CA 1
ATOM 608 C C . ILE A 1 75 ? 6.563 -9.779 12.110 1.00 92.31 75 ILE A C 1
ATOM 610 O O . ILE A 1 75 ? 6.701 -9.985 13.313 1.00 92.31 75 ILE A O 1
ATOM 614 N N . GLY A 1 76 ? 6.027 -10.683 11.286 1.00 92.06 76 GLY A N 1
ATOM 615 C CA . GLY A 1 76 ? 5.550 -11.997 11.718 1.00 92.06 76 GLY A CA 1
ATOM 616 C C . GLY A 1 76 ? 4.123 -11.996 12.270 1.00 92.06 76 GLY A C 1
ATOM 617 O O . GLY A 1 76 ? 3.779 -12.887 13.041 1.00 92.06 76 GLY A O 1
ATOM 618 N N . VAL A 1 77 ? 3.302 -11.012 11.890 1.00 95.06 77 VAL A N 1
ATOM 619 C CA . VAL A 1 77 ? 1.870 -10.967 12.232 1.00 95.06 77 VAL A CA 1
ATOM 620 C C . VAL A 1 77 ? 1.043 -11.683 11.164 1.00 95.06 77 VAL A C 1
ATOM 622 O O . VAL A 1 77 ? 1.410 -11.655 9.988 1.00 95.06 77 VAL A O 1
ATOM 625 N N . ASP A 1 78 ? -0.077 -12.308 11.536 1.00 96.00 78 ASP A N 1
ATOM 626 C CA . ASP A 1 78 ? -1.051 -12.733 10.530 1.00 96.00 78 ASP A CA 1
ATOM 627 C C . ASP A 1 78 ? -1.774 -11.505 9.974 1.00 96.00 78 ASP A C 1
ATOM 629 O O . ASP A 1 78 ? -2.192 -10.623 10.723 1.00 96.00 78 ASP A O 1
ATOM 633 N N . TYR A 1 79 ? -1.915 -11.405 8.659 1.00 96.19 79 TYR A N 1
ATOM 634 C CA . TYR A 1 79 ? -2.452 -10.195 8.051 1.00 96.19 79 TYR A CA 1
ATOM 635 C C . TYR A 1 79 ? -3.383 -10.465 6.885 1.00 96.19 79 TYR A C 1
ATOM 637 O O . TYR A 1 79 ? -3.365 -11.530 6.270 1.00 96.19 79 TYR A O 1
ATOM 645 N N . ARG A 1 80 ? -4.176 -9.444 6.568 1.00 95.94 80 ARG A N 1
ATOM 646 C CA . ARG A 1 80 ? -5.013 -9.360 5.375 1.00 95.94 80 ARG A CA 1
ATOM 647 C C . ARG A 1 80 ? -4.944 -7.944 4.820 1.00 95.94 80 ARG A C 1
ATOM 649 O O . ARG A 1 80 ? -5.057 -6.989 5.586 1.00 95.94 80 ARG A O 1
ATOM 656 N N . ILE A 1 81 ? -4.804 -7.819 3.505 1.00 94.88 81 ILE A N 1
ATOM 657 C CA . ILE A 1 81 ? -4.782 -6.536 2.804 1.00 94.88 81 ILE A CA 1
ATOM 658 C C . ILE A 1 81 ? -5.961 -6.501 1.833 1.00 94.88 81 ILE A C 1
ATOM 660 O O . ILE A 1 81 ? -6.040 -7.323 0.922 1.00 94.88 81 ILE A O 1
ATOM 664 N N . ASP A 1 82 ? -6.874 -5.559 2.035 1.00 94.25 82 ASP A N 1
ATOM 665 C CA . ASP A 1 82 ? -7.943 -5.250 1.090 1.00 94.25 82 ASP A CA 1
ATOM 666 C C . ASP A 1 82 ? -7.500 -4.054 0.234 1.00 94.25 82 ASP A C 1
ATOM 668 O O . ASP A 1 82 ? -7.181 -2.995 0.768 1.00 94.25 82 ASP A O 1
ATOM 672 N N . LEU A 1 83 ? -7.462 -4.232 -1.084 1.00 91.38 83 LEU A N 1
ATOM 673 C CA . LEU A 1 83 ? -7.117 -3.215 -2.073 1.00 91.38 83 LEU A CA 1
ATOM 674 C C . LEU A 1 83 ? -8.385 -2.706 -2.732 1.00 91.38 83 LEU A C 1
ATOM 676 O O . LEU A 1 83 ? -9.173 -3.514 -3.228 1.00 91.38 83 LEU A O 1
ATOM 680 N N . VAL A 1 84 ? -8.554 -1.391 -2.786 1.00 89.94 84 VAL A N 1
ATOM 681 C CA . VAL A 1 84 ? -9.713 -0.766 -3.427 1.00 89.94 84 VAL A CA 1
ATOM 682 C C . VAL A 1 84 ? -9.233 0.251 -4.443 1.00 89.94 84 VAL A C 1
ATOM 684 O O . VAL A 1 84 ? -8.480 1.161 -4.102 1.00 89.94 84 VAL A O 1
ATOM 687 N N . ASP A 1 85 ? -9.680 0.109 -5.686 1.00 87.44 85 ASP A N 1
ATOM 688 C CA . ASP A 1 85 ? -9.475 1.117 -6.722 1.00 87.44 85 ASP A CA 1
ATOM 689 C C . ASP A 1 85 ? -10.699 1.154 -7.654 1.00 87.44 85 ASP A C 1
ATOM 691 O O . ASP A 1 85 ? -11.143 0.090 -8.096 1.00 87.44 85 ASP A O 1
ATOM 695 N N . PRO A 1 86 ? -11.250 2.337 -7.986 1.00 84.12 86 PRO A N 1
ATOM 696 C CA . PRO A 1 86 ? -12.371 2.441 -8.920 1.00 84.12 86 PRO A CA 1
ATOM 697 C C . PRO A 1 86 ? -11.954 2.205 -10.380 1.00 84.12 86 PRO A C 1
ATOM 699 O O . PRO A 1 86 ? -12.808 2.151 -11.266 1.00 84.12 86 PRO A O 1
ATOM 702 N N . ASN A 1 87 ? -10.651 2.125 -10.669 1.00 82.88 87 ASN A N 1
ATOM 703 C CA . ASN A 1 87 ? -10.122 1.942 -12.012 1.00 82.88 87 ASN A CA 1
ATOM 704 C C . ASN A 1 87 ? -9.905 0.453 -12.324 1.00 82.88 87 ASN A C 1
ATOM 706 O O . ASN A 1 87 ? -9.010 -0.201 -11.780 1.00 82.88 87 ASN A O 1
ATOM 710 N N . ASP A 1 88 ? -10.692 -0.057 -13.269 1.00 83.00 88 ASP A N 1
ATOM 711 C CA . ASP A 1 88 ? -10.637 -1.433 -13.769 1.00 83.00 88 ASP A CA 1
ATOM 712 C C . ASP A 1 88 ? -9.237 -1.843 -14.246 1.00 83.00 88 ASP A C 1
ATOM 714 O O . ASP A 1 88 ? -8.803 -2.964 -14.001 1.00 83.00 88 ASP A O 1
ATOM 718 N N . LEU A 1 89 ? -8.468 -0.932 -14.852 1.00 78.44 89 LEU A N 1
ATOM 719 C CA . LEU A 1 89 ? -7.095 -1.212 -15.284 1.00 78.44 89 LEU A CA 1
ATOM 720 C C . LEU A 1 89 ? -6.158 -1.491 -14.105 1.00 78.44 89 LEU A C 1
ATOM 722 O O . LEU A 1 89 ? -5.246 -2.311 -14.237 1.00 78.44 89 LEU A O 1
ATOM 726 N N . VAL A 1 90 ? -6.352 -0.804 -12.976 1.00 80.25 90 VAL A N 1
ATOM 727 C CA . VAL A 1 90 ? -5.540 -0.993 -11.765 1.00 80.25 90 VAL A CA 1
ATOM 728 C C . VAL A 1 90 ? -5.879 -2.340 -11.141 1.00 80.25 90 VAL A C 1
ATOM 730 O O . VAL A 1 90 ? -4.986 -3.156 -10.895 1.00 80.25 90 VAL A O 1
ATOM 733 N N . THR A 1 91 ? -7.170 -2.613 -10.948 1.00 84.31 91 THR A N 1
ATOM 734 C CA . THR A 1 91 ? -7.624 -3.866 -10.333 1.00 84.31 91 THR A CA 1
ATOM 735 C C . THR A 1 91 ? -7.305 -5.077 -11.210 1.00 84.31 91 THR A C 1
ATOM 737 O O . THR A 1 91 ? -6.869 -6.108 -10.694 1.00 84.31 91 THR A O 1
ATOM 740 N N . ASP A 1 92 ? -7.405 -4.966 -12.534 1.00 83.00 92 ASP A N 1
ATOM 741 C CA . ASP A 1 92 ? -7.006 -6.029 -13.457 1.00 83.00 92 ASP A CA 1
ATOM 742 C C . ASP A 1 92 ? -5.505 -6.296 -13.457 1.00 83.00 92 ASP A C 1
ATOM 744 O O . ASP A 1 92 ? -5.097 -7.461 -13.516 1.00 83.00 92 ASP A O 1
ATOM 748 N N . ALA A 1 93 ? -4.679 -5.249 -13.397 1.00 80.44 93 ALA A N 1
ATOM 749 C CA . ALA A 1 93 ? -3.236 -5.411 -13.277 1.00 80.44 93 ALA A CA 1
ATOM 750 C C . ALA A 1 93 ? -2.891 -6.143 -11.975 1.00 80.44 93 ALA A C 1
ATOM 752 O O . ALA A 1 93 ? -2.208 -7.165 -12.025 1.00 80.44 93 ALA A O 1
ATOM 753 N N . LEU A 1 94 ? -3.455 -5.719 -10.838 1.00 82.81 94 LEU A N 1
ATOM 754 C CA . LEU A 1 94 ? -3.296 -6.392 -9.543 1.00 82.81 94 LEU A CA 1
ATOM 755 C C . LEU A 1 94 ? -3.697 -7.869 -9.597 1.00 82.81 94 LEU A C 1
ATOM 757 O O . LEU A 1 94 ? -2.958 -8.731 -9.121 1.00 82.81 94 LEU A O 1
ATOM 761 N N . ARG A 1 95 ? -4.847 -8.178 -10.210 1.00 84.50 95 ARG A N 1
ATOM 762 C CA . ARG A 1 95 ? -5.365 -9.552 -10.322 1.00 84.50 95 ARG A CA 1
ATOM 763 C C . ARG A 1 95 ? -4.489 -10.447 -11.181 1.00 84.50 95 ARG A C 1
ATOM 765 O O . ARG A 1 95 ? -4.508 -11.656 -10.966 1.00 84.50 95 ARG A O 1
ATOM 772 N N . LYS A 1 96 ? -3.770 -9.899 -12.163 1.00 81.00 96 LYS A N 1
ATOM 773 C CA . LYS A 1 96 ? -2.934 -10.658 -13.111 1.00 81.00 96 LYS A CA 1
ATOM 774 C C . LYS A 1 96 ? -1.465 -10.692 -12.692 1.00 81.00 96 LYS A C 1
ATOM 776 O O . LYS A 1 96 ? -0.761 -11.618 -13.082 1.00 81.00 96 LYS A O 1
ATOM 781 N N . GLN A 1 97 ? -1.021 -9.750 -11.864 1.00 79.88 97 GLN A N 1
ATOM 782 C CA . GLN A 1 97 ? 0.371 -9.616 -11.457 1.00 79.88 97 GLN A CA 1
ATOM 783 C C . GLN A 1 97 ? 0.836 -10.800 -10.603 1.00 79.88 97 GLN A C 1
ATOM 785 O O . GLN A 1 97 ? 0.388 -11.019 -9.483 1.00 79.88 97 GLN A O 1
ATOM 790 N N . ASP A 1 98 ? 1.765 -11.578 -11.143 1.00 75.50 98 ASP A N 1
ATOM 791 C CA . ASP A 1 98 ? 2.482 -12.665 -10.471 1.00 75.50 98 ASP A CA 1
ATOM 792 C C . ASP A 1 98 ? 3.961 -12.325 -10.222 1.00 75.50 98 ASP A C 1
ATOM 794 O O . ASP A 1 98 ? 4.678 -13.078 -9.560 1.00 75.50 98 ASP A O 1
ATOM 798 N N . LYS A 1 99 ? 4.409 -11.173 -10.733 1.00 74.31 99 LYS A N 1
ATOM 799 C CA . LYS A 1 99 ? 5.800 -10.732 -10.717 1.00 74.31 99 LYS A CA 1
ATOM 800 C C . LYS A 1 99 ? 5.933 -9.262 -10.351 1.00 74.31 99 LYS A C 1
ATOM 802 O O . LYS A 1 99 ? 5.070 -8.446 -10.663 1.00 74.31 99 LYS A O 1
ATOM 807 N N . LEU A 1 100 ? 7.069 -8.934 -9.751 1.00 72.75 100 LEU A N 1
ATOM 808 C CA . LEU A 1 100 ? 7.541 -7.574 -9.511 1.00 72.75 100 LEU A CA 1
ATOM 809 C C . LEU A 1 100 ? 8.814 -7.313 -10.316 1.00 72.75 100 LEU A C 1
ATOM 811 O O . LEU A 1 100 ? 9.616 -8.225 -10.502 1.00 72.75 100 LEU A O 1
ATOM 815 N N . ILE A 1 101 ? 9.012 -6.074 -10.764 1.00 69.75 101 ILE A N 1
ATOM 816 C CA . ILE A 1 101 ? 10.203 -5.627 -11.514 1.00 69.75 101 ILE A CA 1
ATOM 817 C C . ILE A 1 101 ? 10.971 -4.548 -10.749 1.00 69.75 101 ILE A C 1
ATOM 819 O O . ILE A 1 101 ? 10.640 -3.368 -10.827 1.00 69.75 101 ILE A O 1
ATOM 823 N N . LEU A 1 102 ? 11.927 -4.948 -9.917 1.00 66.31 102 LEU A N 1
ATOM 824 C CA . LEU A 1 102 ? 12.687 -4.009 -9.092 1.00 66.31 102 LEU A CA 1
ATOM 825 C C . LEU A 1 102 ? 13.783 -3.357 -9.929 1.00 66.31 102 LEU A C 1
ATOM 827 O O . LEU A 1 102 ? 14.524 -4.066 -10.608 1.00 66.31 102 LEU A O 1
ATOM 831 N N . GLU A 1 103 ? 13.914 -2.034 -9.849 1.00 66.19 103 GLU A N 1
ATOM 832 C CA . GLU A 1 103 ? 14.840 -1.268 -10.689 1.00 66.19 103 GLU A CA 1
ATOM 833 C C . GLU A 1 103 ? 15.635 -0.248 -9.884 1.00 66.19 103 GLU A C 1
ATOM 835 O O . GLU A 1 103 ? 15.070 0.622 -9.223 1.00 66.19 103 GLU A O 1
ATOM 840 N N . HIS A 1 104 ? 16.957 -0.299 -9.978 1.00 61.50 104 HIS A N 1
ATOM 841 C CA . HIS A 1 104 ? 17.855 0.659 -9.353 1.00 61.50 104 HIS A CA 1
ATOM 842 C C . HIS A 1 104 ? 18.581 1.502 -10.406 1.00 61.50 104 HIS A C 1
ATOM 844 O O . HIS A 1 104 ? 19.189 0.976 -11.340 1.00 61.50 104 HIS A O 1
ATOM 850 N N . HIS A 1 105 ? 18.565 2.825 -10.211 1.00 58.59 105 HIS A N 1
ATOM 851 C CA . HIS A 1 105 ? 19.258 3.778 -11.074 1.00 58.59 105 HIS A CA 1
ATOM 852 C C . HIS A 1 105 ? 20.374 4.523 -10.304 1.00 58.59 105 HIS A C 1
ATOM 854 O O . HIS A 1 105 ? 20.134 5.596 -9.744 1.00 58.59 105 HIS A O 1
ATOM 860 N N . PRO A 1 106 ? 21.633 4.048 -10.330 1.00 53.28 106 PRO A N 1
ATOM 861 C CA . PRO A 1 106 ? 22.694 4.504 -9.422 1.00 53.28 106 PRO A CA 1
ATOM 862 C C . PRO A 1 106 ? 23.140 5.963 -9.605 1.00 53.28 106 PRO A C 1
ATOM 864 O O . PRO A 1 106 ? 23.782 6.528 -8.723 1.00 53.28 106 PRO A O 1
ATOM 867 N N . ARG A 1 107 ? 22.820 6.608 -10.739 1.00 51.56 107 ARG A N 1
ATOM 868 C CA . ARG A 1 107 ? 23.205 8.011 -11.012 1.00 51.56 107 ARG A CA 1
ATOM 869 C C . ARG A 1 107 ? 22.172 9.063 -10.613 1.00 51.56 107 ARG A C 1
ATOM 871 O O . ARG A 1 107 ? 22.493 10.249 -10.641 1.00 51.56 107 ARG A O 1
ATOM 878 N N . ARG A 1 108 ? 20.950 8.676 -10.244 1.00 50.88 108 ARG A N 1
ATOM 879 C CA . ARG A 1 108 ? 19.957 9.636 -9.752 1.00 50.88 108 ARG A CA 1
ATOM 880 C C . ARG A 1 108 ? 20.032 9.633 -8.224 1.00 50.88 108 ARG A C 1
ATOM 882 O O . ARG A 1 108 ? 19.417 8.812 -7.567 1.00 50.88 108 ARG A O 1
ATOM 889 N N . LYS A 1 109 ? 20.800 10.560 -7.642 1.00 42.66 109 LYS A N 1
ATOM 890 C CA . LYS A 1 109 ? 20.823 10.763 -6.176 1.00 42.66 109 LYS A CA 1
ATOM 891 C C . LYS A 1 109 ? 19.453 11.163 -5.601 1.00 42.66 109 LYS A C 1
ATOM 893 O O . LYS A 1 109 ? 19.258 11.075 -4.398 1.00 42.66 109 LYS A O 1
ATOM 898 N N . GLU A 1 110 ? 18.529 11.575 -6.468 1.00 42.41 110 GLU A N 1
ATOM 899 C CA . GLU A 1 110 ? 17.180 12.053 -6.142 1.00 42.41 110 GLU A CA 1
ATOM 900 C C . GLU A 1 110 ? 16.073 11.136 -6.696 1.00 42.41 110 GLU A C 1
ATOM 902 O O . GLU A 1 110 ? 14.908 11.521 -6.745 1.00 42.41 110 GLU A O 1
ATOM 907 N N . SER A 1 111 ? 16.394 9.934 -7.190 1.00 42.56 111 SER A N 1
ATOM 908 C CA . SER A 1 111 ? 15.356 9.069 -7.754 1.00 42.56 111 SER A CA 1
ATOM 909 C C . SER A 1 111 ? 14.505 8.416 -6.671 1.00 42.56 111 SER A C 1
ATOM 911 O O . SER A 1 111 ? 15.039 7.802 -5.755 1.00 42.56 111 SER A O 1
ATOM 913 N N . TYR A 1 112 ? 13.188 8.467 -6.886 1.00 47.56 112 TYR A N 1
ATOM 914 C CA . TYR A 1 112 ? 12.084 7.703 -6.279 1.00 47.56 112 TYR A CA 1
ATOM 915 C C . TYR A 1 112 ? 12.234 6.162 -6.329 1.00 47.56 112 TYR A C 1
ATOM 917 O O . TYR A 1 112 ? 11.248 5.445 -6.457 1.00 47.56 112 TYR A O 1
ATOM 925 N N . TYR A 1 113 ? 13.463 5.649 -6.341 1.00 50.69 113 TYR A N 1
ATOM 926 C CA . TYR A 1 113 ? 13.807 4.254 -6.570 1.00 50.69 113 TYR A CA 1
ATOM 927 C C . TYR A 1 113 ? 14.803 3.850 -5.484 1.00 50.69 113 TYR A C 1
ATOM 929 O O . TYR A 1 113 ? 15.860 4.482 -5.386 1.00 50.69 113 TYR A O 1
ATOM 937 N N . PRO A 1 114 ? 14.482 2.857 -4.643 1.00 52.22 114 PRO A N 1
ATOM 938 C CA . PRO A 1 114 ? 15.327 2.499 -3.515 1.00 52.22 114 PRO A CA 1
ATOM 939 C C . PRO A 1 114 ? 16.767 2.114 -3.863 1.00 52.22 114 PRO A C 1
ATOM 941 O O . PRO A 1 114 ? 17.165 1.920 -5.014 1.00 52.22 114 PRO A O 1
ATOM 944 N N . THR A 1 115 ? 17.597 2.024 -2.828 1.00 55.78 115 THR A N 1
ATOM 945 C CA . THR A 1 115 ? 18.988 1.601 -2.984 1.00 55.78 115 THR A CA 1
ATOM 946 C C . THR A 1 115 ? 19.075 0.107 -3.288 1.00 55.78 115 THR A C 1
ATOM 948 O O . THR A 1 115 ? 18.153 -0.663 -3.003 1.00 55.78 115 THR A O 1
ATOM 951 N N . LYS A 1 116 ? 20.214 -0.327 -3.835 1.00 59.56 116 LYS A N 1
ATOM 952 C CA . LYS A 1 116 ? 20.521 -1.747 -4.046 1.00 59.56 116 LYS A CA 1
ATOM 953 C C . LYS A 1 116 ? 20.311 -2.571 -2.774 1.00 59.56 116 LYS A C 1
ATOM 955 O O . LYS A 1 116 ? 19.742 -3.653 -2.843 1.00 59.56 116 LYS A O 1
ATOM 960 N N . GLU A 1 117 ? 20.714 -2.051 -1.619 1.00 62.84 117 GLU A N 1
ATOM 961 C CA . GLU A 1 117 ? 20.560 -2.704 -0.315 1.00 62.84 117 GLU A CA 1
ATOM 962 C C . GLU A 1 117 ? 19.085 -2.862 0.066 1.00 62.84 117 GLU A C 1
ATOM 964 O O . GLU A 1 117 ? 18.677 -3.933 0.517 1.00 62.84 117 GLU A O 1
ATOM 969 N N . TYR A 1 118 ? 18.266 -1.831 -0.169 1.00 60.06 118 TYR A N 1
ATOM 970 C CA . TYR A 1 118 ? 16.825 -1.886 0.074 1.00 60.06 118 TYR A CA 1
ATOM 971 C C . TYR A 1 118 ? 16.154 -2.941 -0.817 1.00 60.06 118 TYR A C 1
ATOM 973 O O . TYR A 1 118 ? 15.402 -3.782 -0.327 1.00 60.06 118 TYR A O 1
ATOM 981 N N . TYR A 1 119 ? 16.492 -2.978 -2.110 1.00 63.09 119 TYR A N 1
ATOM 982 C CA . TYR A 1 119 ? 16.006 -4.018 -3.021 1.00 63.09 119 TYR A CA 1
ATOM 983 C C . TYR A 1 119 ? 16.514 -5.412 -2.655 1.00 63.09 119 TYR A C 1
ATOM 985 O O . TYR A 1 119 ? 15.78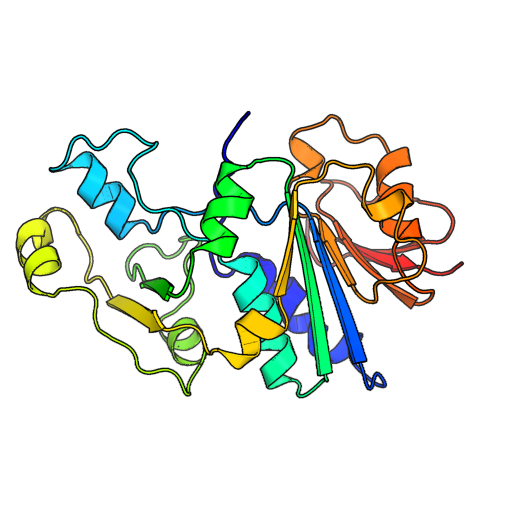2 -6.393 -2.785 1.00 63.09 119 TYR A O 1
ATOM 993 N N . GLN A 1 120 ? 17.753 -5.524 -2.174 1.00 62.66 120 GLN A N 1
ATOM 994 C CA . GLN A 1 120 ? 18.326 -6.801 -1.768 1.00 62.66 120 GLN A CA 1
ATOM 995 C C . GLN A 1 120 ? 17.690 -7.369 -0.496 1.00 62.66 120 GLN A C 1
ATOM 997 O O . GLN A 1 120 ? 17.618 -8.594 -0.368 1.00 62.66 120 GLN A O 1
ATOM 1002 N N . GLY A 1 121 ? 17.188 -6.516 0.394 1.00 62.78 121 GLY A N 1
ATOM 1003 C CA . GLY A 1 121 ? 16.410 -6.911 1.571 1.00 62.78 121 GLY A CA 1
ATOM 1004 C C . GLY A 1 121 ? 14.935 -7.209 1.284 1.00 62.78 121 GLY A C 1
ATOM 1005 O O . GLY A 1 121 ? 14.248 -7.764 2.141 1.00 62.78 121 GLY A O 1
ATOM 1006 N N . PHE A 1 122 ? 14.438 -6.870 0.092 1.00 65.69 122 PHE A N 1
ATOM 1007 C CA . PHE A 1 122 ? 13.049 -7.088 -0.297 1.00 65.69 122 PHE A CA 1
ATOM 1008 C C . PHE A 1 122 ? 12.849 -8.519 -0.818 1.00 65.69 122 PHE A C 1
ATOM 1010 O O . PHE A 1 122 ? 13.518 -8.939 -1.769 1.00 65.69 122 PHE A O 1
ATOM 1017 N N . PHE A 1 123 ? 11.968 -9.283 -0.160 1.00 68.25 123 PHE A N 1
ATOM 1018 C CA . PHE A 1 123 ? 11.776 -10.726 -0.364 1.00 68.25 123 PHE A CA 1
ATOM 1019 C C . PHE A 1 123 ? 13.085 -11.523 -0.504 1.00 68.25 123 PHE A C 1
ATOM 1021 O O . PHE A 1 123 ? 13.377 -12.065 -1.574 1.00 68.25 123 PHE A O 1
ATOM 1028 N N . PRO A 1 124 ? 13.882 -11.643 0.573 1.00 63.62 124 PRO A N 1
ATOM 1029 C CA . PRO A 1 124 ? 15.192 -12.295 0.516 1.00 63.62 124 PRO A CA 1
ATOM 1030 C C . PRO A 1 124 ? 15.113 -13.780 0.125 1.00 63.62 124 PRO A C 1
ATOM 1032 O O . PRO A 1 124 ? 16.092 -14.342 -0.356 1.00 63.62 124 PRO A O 1
ATOM 1035 N N . SER A 1 125 ? 13.949 -14.411 0.308 1.00 61.22 125 SER A N 1
ATOM 1036 C CA . SER A 1 125 ? 13.676 -15.801 -0.063 1.00 61.22 125 SER A CA 1
ATOM 1037 C C . SER A 1 125 ? 13.269 -15.999 -1.526 1.00 61.22 125 SER A C 1
ATOM 1039 O O . SER A 1 125 ? 13.179 -17.141 -1.975 1.00 61.22 125 SER A O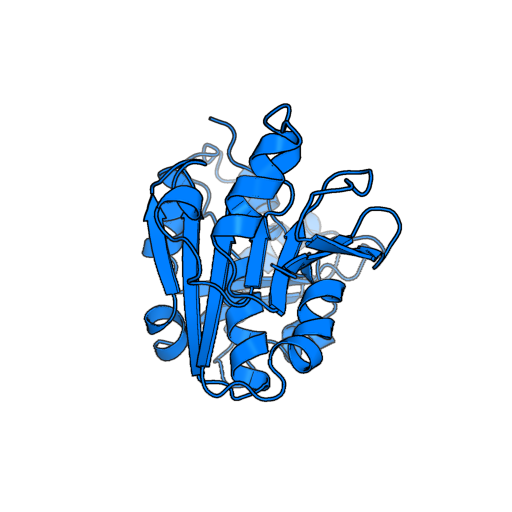 1
ATOM 1041 N N . CYS A 1 126 ? 12.995 -14.932 -2.281 1.00 63.31 126 CYS A N 1
ATOM 1042 C CA . CYS A 1 126 ? 12.556 -15.073 -3.663 1.00 63.31 126 CYS A CA 1
ATOM 1043 C C . CYS A 1 126 ? 13.726 -15.250 -4.625 1.00 63.31 126 CYS A C 1
ATOM 1045 O O . CYS A 1 126 ? 14.738 -14.551 -4.552 1.00 63.31 126 CYS A O 1
ATOM 1047 N N . GLN A 1 127 ? 13.544 -16.147 -5.596 1.00 62.97 127 GLN A N 1
ATOM 1048 C CA . GLN A 1 127 ? 14.474 -16.276 -6.707 1.00 62.97 127 GLN A CA 1
ATOM 1049 C C . GLN A 1 127 ? 14.433 -15.001 -7.552 1.00 62.97 127 GLN A C 1
ATOM 1051 O O . GLN A 1 127 ? 13.385 -14.625 -8.081 1.00 62.97 127 GLN A O 1
ATOM 1056 N N . ARG A 1 128 ? 15.591 -14.354 -7.683 1.00 66.88 128 ARG A N 1
ATOM 1057 C CA . ARG A 1 128 ? 15.770 -13.177 -8.530 1.00 66.88 128 ARG A CA 1
ATOM 1058 C C . ARG A 1 128 ? 16.252 -13.612 -9.895 1.00 66.88 128 ARG A C 1
ATOM 1060 O O . ARG A 1 128 ? 17.267 -14.299 -10.005 1.00 66.88 128 ARG A O 1
ATOM 1067 N N . GLN A 1 129 ? 15.525 -13.201 -10.919 1.00 64.06 129 GLN A N 1
ATOM 1068 C CA . GLN A 1 129 ? 15.992 -13.301 -12.291 1.00 64.06 129 GLN A CA 1
ATOM 1069 C C . GLN A 1 129 ? 16.536 -11.928 -12.691 1.00 64.06 129 GLN A C 1
ATOM 1071 O O . GLN A 1 129 ? 15.804 -10.945 -12.537 1.00 64.06 129 GLN A O 1
ATOM 1076 N N . PRO A 1 130 ? 17.796 -11.823 -13.152 1.00 63.47 130 PRO A N 1
ATOM 1077 C CA . PRO A 1 130 ? 18.272 -10.575 -13.732 1.00 63.47 130 PRO A CA 1
ATOM 1078 C C . PRO A 1 130 ? 17.358 -10.194 -14.902 1.00 63.47 130 PRO A C 1
ATOM 1080 O O . PRO A 1 130 ? 16.835 -11.066 -15.602 1.00 63.47 130 PRO A O 1
ATOM 1083 N N . LEU A 1 131 ? 17.124 -8.895 -15.085 1.00 61.62 131 LEU A N 1
ATOM 1084 C CA . LEU A 1 131 ? 16.452 -8.408 -16.291 1.00 61.62 131 LEU A CA 1
ATOM 1085 C C . LEU A 1 131 ? 17.282 -8.810 -17.519 1.00 61.62 131 LEU A C 1
ATOM 1087 O O . LEU A 1 131 ? 18.507 -8.814 -17.442 1.00 61.62 131 LEU A O 1
ATOM 1091 N N . ASP A 1 132 ? 16.613 -9.206 -18.609 1.00 60.16 132 ASP A N 1
ATOM 1092 C CA . ASP A 1 132 ? 17.249 -9.824 -19.782 1.00 60.16 132 ASP A CA 1
ATOM 1093 C C . ASP A 1 132 ? 18.447 -8.997 -20.276 1.00 60.16 132 ASP A C 1
ATOM 1095 O O . ASP A 1 132 ? 18.290 -7.897 -20.820 1.00 60.16 132 ASP A O 1
ATOM 1099 N N . GLU A 1 133 ? 19.647 -9.553 -20.084 1.00 53.12 133 GLU A N 1
ATOM 1100 C CA . GLU A 1 133 ? 20.919 -8.931 -20.450 1.00 53.12 133 GLU A CA 1
ATOM 1101 C C . GLU A 1 133 ? 20.957 -8.586 -21.943 1.00 53.12 133 GLU A C 1
ATOM 1103 O O . GLU A 1 133 ? 21.487 -7.544 -22.307 1.00 53.12 133 GLU A O 1
ATOM 1108 N N . LYS A 1 134 ? 20.295 -9.362 -22.816 1.00 54.78 134 LYS A N 1
ATOM 1109 C CA . LYS A 1 134 ? 20.267 -9.078 -24.263 1.00 54.78 134 LYS A CA 1
ATOM 1110 C C . LYS A 1 134 ? 19.512 -7.802 -24.596 1.00 54.78 134 LYS A C 1
ATOM 1112 O O . LYS A 1 134 ? 19.857 -7.113 -25.554 1.00 54.78 134 LYS A O 1
ATOM 1117 N N . ILE A 1 135 ? 18.455 -7.510 -23.842 1.00 55.78 135 ILE A N 1
ATOM 1118 C CA . ILE A 1 135 ? 17.690 -6.276 -24.003 1.00 55.78 135 ILE A CA 1
ATOM 1119 C C . ILE A 1 135 ? 18.512 -5.126 -23.412 1.00 55.78 135 ILE A C 1
ATOM 1121 O O . ILE A 1 135 ? 18.644 -4.099 -24.062 1.00 55.78 135 ILE A O 1
ATOM 1125 N N . TYR A 1 136 ? 19.139 -5.299 -22.244 1.00 52.94 136 TYR A N 1
ATOM 1126 C CA . TYR A 1 136 ? 20.037 -4.283 -21.678 1.00 52.94 136 TYR A CA 1
ATOM 1127 C C . TYR A 1 136 ? 21.201 -3.923 -22.618 1.00 52.94 136 TYR A C 1
ATOM 1129 O O . TYR A 1 136 ? 21.368 -2.749 -22.950 1.00 52.94 136 TYR A O 1
ATOM 1137 N N . ASP A 1 137 ? 21.936 -4.917 -23.117 1.00 54.97 137 ASP A N 1
ATOM 1138 C CA . ASP A 1 137 ? 23.079 -4.742 -24.020 1.00 54.97 137 ASP A CA 1
ATOM 1139 C C . ASP A 1 137 ? 22.680 -4.006 -25.305 1.00 54.97 137 ASP A C 1
ATOM 1141 O O . ASP A 1 137 ? 23.407 -3.142 -25.797 1.00 54.97 137 ASP A O 1
ATOM 1145 N N . LYS A 1 138 ? 21.479 -4.291 -25.824 1.00 57.22 138 LYS A N 1
ATOM 1146 C CA . LYS A 1 138 ? 20.930 -3.644 -27.021 1.00 57.22 138 LYS A CA 1
ATOM 1147 C C . LYS A 1 138 ? 20.659 -2.144 -26.832 1.00 57.22 138 LYS A C 1
ATOM 1149 O O . LYS A 1 138 ? 20.681 -1.409 -27.818 1.00 57.22 138 LYS A O 1
ATOM 1154 N N . TYR A 1 139 ? 20.440 -1.669 -25.603 1.00 52.72 139 TYR A N 1
ATOM 1155 C CA . TYR A 1 139 ? 20.184 -0.248 -25.318 1.00 52.72 139 TYR A CA 1
ATOM 1156 C C . TYR A 1 139 ? 21.123 0.351 -24.274 1.00 52.72 139 TYR A C 1
ATOM 1158 O O . TYR A 1 139 ? 20.767 1.356 -23.658 1.00 52.72 139 TYR A O 1
ATOM 1166 N N . GLN A 1 140 ? 22.325 -0.190 -24.071 1.00 52.78 140 GLN A N 1
ATOM 1167 C CA . GLN A 1 140 ? 23.260 0.365 -23.084 1.00 52.78 140 GLN A CA 1
ATOM 1168 C C . GLN A 1 140 ? 23.500 1.878 -23.295 1.00 52.78 140 GLN A C 1
ATOM 1170 O O . GLN A 1 140 ? 23.619 2.630 -22.337 1.00 52.78 140 GLN A O 1
ATOM 1175 N N . ASP A 1 141 ? 23.474 2.355 -24.547 1.00 52.66 141 ASP A N 1
ATOM 1176 C CA . ASP A 1 141 ? 23.684 3.770 -24.891 1.00 52.66 141 ASP A CA 1
ATOM 1177 C C . ASP A 1 141 ? 22.479 4.655 -24.511 1.00 52.66 141 ASP A C 1
ATOM 1179 O O . ASP A 1 141 ? 22.605 5.865 -24.302 1.00 52.66 141 ASP A O 1
ATOM 1183 N N . ALA A 1 142 ? 21.287 4.055 -24.411 1.00 49.94 142 ALA A N 1
ATOM 1184 C CA . ALA A 1 142 ? 20.082 4.693 -23.894 1.00 49.94 142 ALA A CA 1
ATOM 1185 C C . ALA A 1 142 ? 20.120 4.837 -22.375 1.00 49.94 142 ALA A C 1
ATOM 1187 O O . ALA A 1 142 ? 19.660 5.846 -21.837 1.00 49.94 142 ALA A O 1
ATOM 1188 N N . PHE A 1 143 ? 20.654 3.820 -21.710 1.00 51.66 143 PHE A N 1
ATOM 1189 C CA . PHE A 1 143 ? 20.795 3.749 -20.272 1.00 51.66 143 PHE A CA 1
ATOM 1190 C C . PHE A 1 143 ? 22.155 4.346 -19.895 1.00 51.66 143 PHE A C 1
ATOM 1192 O O . PHE A 1 143 ? 23.129 3.645 -19.667 1.00 51.66 143 PHE A O 1
ATOM 1199 N N . GLN A 1 144 ? 22.236 5.680 -19.801 1.00 46.28 144 GLN A N 1
ATOM 1200 C CA . GLN A 1 144 ? 23.472 6.407 -19.445 1.00 46.28 144 GLN A CA 1
ATOM 1201 C C . GLN A 1 144 ? 24.065 6.043 -18.058 1.00 46.28 144 GLN A C 1
ATOM 1203 O O . GLN A 1 144 ? 25.027 6.672 -17.610 1.00 46.28 144 GLN A O 1
ATOM 1208 N N . ALA A 1 145 ? 23.506 5.068 -17.342 1.00 51.47 145 ALA A N 1
ATOM 1209 C CA . ALA A 1 145 ? 23.975 4.540 -16.071 1.00 51.47 145 ALA A CA 1
ATOM 1210 C C . ALA A 1 145 ? 23.918 3.006 -16.092 1.00 51.47 145 ALA A C 1
ATOM 1212 O O . ALA A 1 145 ? 23.013 2.433 -16.690 1.00 51.47 145 ALA A O 1
ATOM 1213 N N . SER A 1 146 ? 24.841 2.361 -15.373 1.00 52.78 146 SER A N 1
ATOM 1214 C CA . SER A 1 146 ? 24.752 0.938 -15.037 1.00 52.78 146 SER A CA 1
ATOM 1215 C C . SER A 1 146 ? 23.393 0.659 -14.395 1.00 52.78 146 SER A C 1
ATOM 1217 O O . SER A 1 146 ? 23.117 1.180 -13.318 1.00 52.78 146 SER A O 1
ATOM 1219 N N . PHE A 1 147 ? 22.536 -0.102 -15.060 1.00 54.56 147 PHE A N 1
ATOM 1220 C CA . PHE A 1 147 ? 21.222 -0.455 -14.538 1.00 54.56 147 PHE A CA 1
ATOM 1221 C C . PHE A 1 147 ? 21.329 -1.772 -13.774 1.00 54.56 147 PHE A C 1
ATOM 1223 O O . PHE A 1 147 ? 21.906 -2.737 -14.271 1.00 54.56 147 PHE A O 1
ATOM 1230 N N . GLU A 1 148 ? 20.772 -1.815 -12.568 1.00 58.44 148 GLU A N 1
ATOM 1231 C CA . GLU A 1 148 ? 20.618 -3.057 -11.818 1.00 58.44 148 GLU A CA 1
ATOM 1232 C C . GLU A 1 148 ? 19.133 -3.270 -11.553 1.00 58.44 148 GLU A C 1
ATOM 1234 O O . GLU A 1 148 ? 18.471 -2.407 -10.980 1.00 58.44 148 GLU A O 1
ATOM 1239 N N . GLY A 1 149 ? 18.595 -4.417 -11.947 1.00 62.19 149 GLY A N 1
ATOM 1240 C CA . GLY A 1 149 ? 17.210 -4.739 -11.654 1.00 62.19 149 GLY A CA 1
ATOM 1241 C C . GLY A 1 149 ? 16.936 -6.231 -11.693 1.00 62.19 149 GLY A C 1
ATOM 1242 O O . GLY A 1 149 ? 17.739 -7.023 -12.192 1.00 62.19 149 GLY A O 1
ATOM 1243 N N . ALA A 1 150 ? 15.812 -6.617 -11.107 1.00 64.25 150 ALA A N 1
ATOM 1244 C CA . ALA A 1 150 ? 15.441 -8.010 -10.942 1.00 64.25 150 ALA A CA 1
ATOM 1245 C C . ALA A 1 150 ? 13.941 -8.203 -11.123 1.00 64.25 150 ALA A C 1
ATOM 1247 O O . ALA A 1 150 ? 13.130 -7.440 -10.596 1.00 64.25 150 ALA A O 1
ATOM 1248 N N . ILE A 1 151 ? 13.586 -9.286 -11.803 1.00 70.38 151 ILE A N 1
ATOM 1249 C CA . ILE A 1 151 ? 12.236 -9.825 -11.766 1.00 70.38 151 ILE A CA 1
ATOM 1250 C C . ILE A 1 151 ? 12.142 -10.756 -10.560 1.00 70.38 151 ILE A C 1
ATOM 1252 O O . ILE A 1 151 ? 12.969 -11.657 -10.381 1.00 70.38 151 ILE A O 1
ATOM 1256 N N . ILE A 1 152 ? 11.127 -10.528 -9.734 1.00 70.00 152 ILE A N 1
ATOM 1257 C CA . ILE A 1 152 ? 10.812 -11.340 -8.564 1.00 70.00 152 ILE A CA 1
ATOM 1258 C C . ILE A 1 152 ? 9.468 -12.013 -8.796 1.00 70.00 152 ILE A C 1
ATOM 1260 O O . ILE A 1 152 ? 8.472 -11.331 -9.026 1.00 70.00 152 ILE A O 1
ATOM 1264 N N . ASN A 1 153 ? 9.431 -13.343 -8.700 1.00 72.56 153 ASN A N 1
ATOM 1265 C CA . ASN A 1 153 ? 8.165 -14.065 -8.602 1.00 72.56 153 ASN A CA 1
ATOM 1266 C C . ASN A 1 153 ? 7.571 -13.822 -7.216 1.00 72.56 153 ASN A C 1
ATOM 1268 O O . ASN A 1 153 ? 8.243 -14.040 -6.206 1.00 72.56 153 ASN A O 1
ATOM 1272 N N . LEU A 1 154 ? 6.324 -13.373 -7.169 1.00 73.06 154 LEU A N 1
ATOM 1273 C CA . LEU A 1 154 ? 5.641 -13.110 -5.913 1.00 73.06 154 LEU A CA 1
ATOM 1274 C C . LEU A 1 154 ? 5.414 -14.421 -5.143 1.00 73.06 154 LEU A C 1
ATOM 1276 O O . LEU A 1 154 ? 4.916 -15.387 -5.729 1.00 73.06 154 LEU A O 1
ATOM 1280 N N . PRO A 1 155 ? 5.725 -14.478 -3.834 1.00 71.25 155 PRO A N 1
ATOM 1281 C CA . PRO A 1 155 ? 5.365 -15.622 -3.008 1.00 71.25 155 PRO A CA 1
ATOM 1282 C C . PRO A 1 155 ? 3.857 -15.870 -3.062 1.00 71.25 155 PRO A C 1
ATOM 1284 O O . PRO A 1 155 ? 3.068 -14.970 -2.771 1.00 71.25 155 PRO A O 1
ATOM 1287 N N . GLN A 1 156 ? 3.450 -17.103 -3.375 1.00 72.19 156 GLN A N 1
ATOM 1288 C CA . GLN A 1 156 ? 2.032 -17.466 -3.460 1.00 72.19 156 GLN A CA 1
ATOM 1289 C C . GLN A 1 156 ? 1.269 -17.104 -2.173 1.00 72.19 156 GLN A C 1
ATOM 1291 O O . GLN A 1 156 ? 0.194 -16.514 -2.243 1.00 72.19 156 GLN A O 1
ATOM 1296 N N . GLY A 1 157 ? 1.875 -17.358 -1.008 1.00 81.00 157 GLY A N 1
ATOM 1297 C CA . GLY A 1 157 ? 1.266 -17.058 0.289 1.00 81.00 157 GLY A CA 1
ATOM 1298 C C . GLY A 1 157 ? 0.964 -15.574 0.523 1.00 81.00 157 GLY A C 1
ATOM 1299 O O . GLY A 1 157 ? 0.072 -15.270 1.299 1.00 8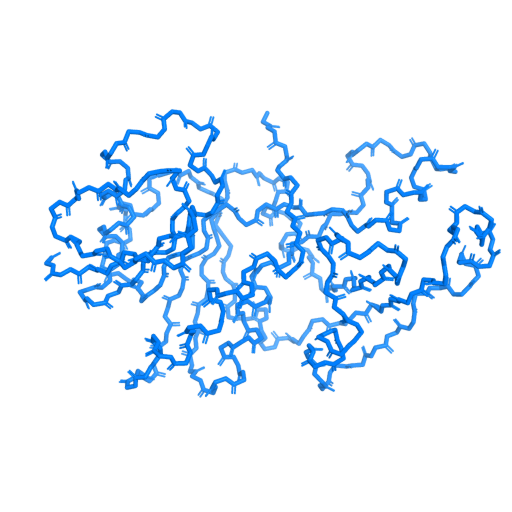1.00 157 GLY A O 1
ATOM 1300 N N . ILE A 1 158 ? 1.644 -14.644 -0.157 1.00 81.75 158 ILE A N 1
ATOM 1301 C CA . ILE A 1 158 ? 1.334 -13.206 -0.063 1.00 81.75 158 ILE A CA 1
ATOM 1302 C C . ILE A 1 158 ? 0.094 -12.869 -0.873 1.00 81.75 158 ILE A C 1
ATOM 1304 O O . ILE A 1 158 ? -0.774 -12.137 -0.408 1.00 81.75 158 ILE A O 1
ATOM 1308 N N . ARG A 1 159 ? -0.008 -13.427 -2.082 1.00 81.81 159 ARG A N 1
ATOM 1309 C CA . ARG A 1 159 ? -1.151 -13.188 -2.966 1.00 81.81 159 ARG A CA 1
ATOM 1310 C C . ARG A 1 159 ? -2.457 -13.643 -2.327 1.00 81.81 159 ARG A C 1
ATOM 1312 O O . ARG A 1 159 ? -3.470 -12.979 -2.483 1.00 81.81 159 ARG A O 1
ATOM 1319 N N . GLU A 1 160 ? -2.418 -14.732 -1.566 1.00 88.75 160 GLU A N 1
ATOM 1320 C CA . GLU A 1 160 ? -3.571 -15.252 -0.823 1.00 88.75 160 GLU A CA 1
ATOM 1321 C C . GLU A 1 160 ? -4.041 -14.322 0.311 1.00 88.75 160 GLU A C 1
ATOM 1323 O O . GLU A 1 160 ? -5.188 -14.426 0.739 1.00 88.75 160 GLU A O 1
ATOM 1328 N N . LYS A 1 161 ? -3.191 -13.397 0.782 1.00 92.06 161 LYS A N 1
ATOM 1329 C CA . LYS A 1 161 ? -3.549 -12.379 1.786 1.00 92.06 161 LYS A CA 1
ATOM 1330 C C . LYS A 1 161 ? -4.066 -11.073 1.177 1.00 92.06 161 LYS A C 1
ATOM 1332 O O . LYS A 1 161 ? -4.504 -10.201 1.929 1.00 92.06 161 LYS A O 1
ATOM 1337 N N . ILE A 1 162 ? -3.990 -10.919 -0.147 1.00 90.94 162 ILE A N 1
ATOM 1338 C CA . ILE A 1 162 ? -4.384 -9.708 -0.871 1.00 90.94 162 ILE A CA 1
ATOM 1339 C C . ILE A 1 162 ? -5.747 -9.931 -1.532 1.00 90.94 162 ILE A C 1
ATOM 1341 O O . ILE A 1 162 ? -5.921 -10.823 -2.361 1.00 90.94 162 ILE A O 1
ATOM 1345 N N . HIS A 1 163 ? -6.712 -9.079 -1.201 1.00 92.12 163 HIS A N 1
ATOM 1346 C CA . HIS A 1 163 ? -8.067 -9.109 -1.744 1.00 92.12 163 HIS A CA 1
ATOM 1347 C C . HIS A 1 163 ? -8.332 -7.827 -2.521 1.00 92.12 163 HIS A C 1
ATOM 1349 O O . HIS A 1 163 ? -8.071 -6.744 -2.018 1.00 92.12 163 HIS A O 1
ATOM 1355 N N . ILE A 1 164 ? -8.841 -7.941 -3.746 1.00 90.62 164 ILE A N 1
ATOM 1356 C CA . ILE A 1 164 ? -8.967 -6.807 -4.669 1.00 90.62 164 ILE A CA 1
ATOM 1357 C C . ILE A 1 164 ? -10.442 -6.508 -4.908 1.00 90.62 164 ILE A C 1
ATOM 1359 O O . ILE A 1 164 ? -11.193 -7.388 -5.337 1.00 90.62 164 ILE A O 1
ATOM 1363 N N . TYR A 1 165 ? -10.818 -5.254 -4.697 1.00 90.00 165 TYR A N 1
ATOM 1364 C CA . TYR A 1 165 ? -12.158 -4.721 -4.879 1.00 90.00 165 TYR A CA 1
ATOM 1365 C C . TYR A 1 165 ? -12.128 -3.597 -5.915 1.00 90.00 165 TYR A C 1
ATOM 1367 O O . TYR A 1 165 ? -11.238 -2.748 -5.908 1.00 90.00 165 TYR A O 1
ATOM 1375 N N . GLU A 1 166 ? -13.103 -3.623 -6.818 1.00 87.06 166 GLU A N 1
ATOM 1376 C CA . GLU A 1 166 ? -13.369 -2.530 -7.751 1.00 87.06 166 GLU A CA 1
ATOM 1377 C C . GLU A 1 166 ? -14.548 -1.740 -7.188 1.00 87.06 166 GLU A C 1
ATOM 1379 O O . GLU A 1 166 ? -15.693 -2.177 -7.287 1.00 87.06 166 GLU A O 1
ATOM 1384 N N . ASP A 1 167 ? -14.242 -0.651 -6.490 1.00 83.19 167 ASP A N 1
ATOM 1385 C CA . ASP A 1 167 ? -15.218 0.170 -5.772 1.00 83.19 167 ASP A CA 1
ATOM 1386 C C . ASP A 1 167 ? -14.701 1.614 -5.660 1.00 83.19 167 ASP A C 1
ATOM 1388 O O . ASP A 1 167 ? -13.532 1.894 -5.935 1.00 83.19 167 ASP A O 1
ATOM 1392 N N . ASP A 1 168 ? -15.574 2.534 -5.269 1.00 79.31 168 ASP A N 1
ATOM 1393 C CA . ASP A 1 168 ? -15.282 3.958 -5.127 1.00 79.31 168 ASP A CA 1
ATOM 1394 C C . ASP A 1 168 ? -15.169 4.356 -3.638 1.00 79.31 168 ASP A C 1
ATOM 1396 O O . ASP A 1 168 ? -15.048 3.532 -2.727 1.00 79.31 168 ASP A O 1
ATOM 1400 N N . LEU A 1 169 ? -15.188 5.659 -3.365 1.00 71.81 169 LEU A N 1
ATOM 1401 C CA . LEU A 1 169 ? -14.985 6.281 -2.054 1.00 71.81 169 LEU A CA 1
ATOM 1402 C C . LEU A 1 169 ? -16.028 5.907 -0.986 1.00 71.81 169 LEU A C 1
ATOM 1404 O O . LEU A 1 169 ? -15.868 6.313 0.166 1.00 71.81 169 LEU A O 1
ATOM 1408 N N . ASP A 1 170 ? -17.064 5.147 -1.340 1.00 76.94 170 ASP A N 1
ATOM 1409 C CA . ASP A 1 170 ? -18.091 4.668 -0.411 1.00 76.94 170 ASP A CA 1
ATOM 1410 C C . ASP A 1 170 ? -17.706 3.348 0.277 1.00 76.94 170 ASP A C 1
ATOM 1412 O O . ASP A 1 170 ? -18.244 3.037 1.344 1.00 76.94 170 ASP A O 1
ATOM 1416 N N . PHE A 1 171 ? -16.722 2.607 -0.248 1.00 78.62 171 PHE A N 1
ATOM 1417 C CA . PHE A 1 171 ? -16.261 1.343 0.338 1.00 78.62 171 PHE A CA 1
ATOM 1418 C C . PHE A 1 171 ? -15.929 1.446 1.845 1.00 78.62 171 PHE A C 1
ATOM 1420 O O . PHE A 1 171 ? -16.448 0.643 2.633 1.00 78.62 171 PHE A O 1
ATOM 1427 N N . PRO A 1 172 ? -15.163 2.453 2.326 1.00 75.19 172 PRO A N 1
ATOM 1428 C CA . PRO A 1 172 ? -14.865 2.597 3.756 1.00 75.19 172 PRO A CA 1
ATOM 1429 C C . PRO A 1 172 ? -16.122 2.768 4.627 1.00 75.19 172 PRO A C 1
ATOM 1431 O O . PRO A 1 172 ? -16.153 2.337 5.781 1.00 75.19 172 PRO A O 1
ATOM 1434 N N . ALA A 1 173 ? -17.188 3.363 4.080 1.00 67.19 173 ALA A N 1
ATOM 1435 C CA . ALA A 1 173 ? -18.438 3.593 4.800 1.00 67.19 173 ALA A CA 1
ATOM 1436 C C . ALA A 1 173 ? -19.238 2.303 5.037 1.00 67.19 173 ALA A C 1
ATOM 1438 O O . ALA A 1 173 ? -20.025 2.241 5.986 1.00 67.19 173 ALA A O 1
ATOM 1439 N N . ILE A 1 174 ? -19.038 1.284 4.198 1.00 73.44 174 ILE A N 1
ATOM 1440 C CA . ILE A 1 174 ? -19.700 -0.025 4.286 1.00 73.44 174 ILE A CA 1
ATOM 1441 C C . ILE A 1 174 ? -18.923 -0.957 5.230 1.00 73.44 174 ILE A C 1
ATOM 1443 O O . ILE A 1 174 ? -19.514 -1.776 5.933 1.00 73.44 174 ILE A O 1
ATOM 1447 N N . HIS A 1 175 ? -17.606 -0.776 5.331 1.00 80.25 175 HIS A N 1
ATOM 1448 C CA . HIS A 1 175 ? -16.701 -1.612 6.123 1.00 80.25 175 HIS A CA 1
ATOM 1449 C C . HIS A 1 175 ? -16.292 -0.971 7.462 1.00 80.25 175 HIS A C 1
ATOM 1451 O O . HIS A 1 175 ? -15.124 -0.983 7.848 1.00 80.25 175 HIS A O 1
ATOM 1457 N N . LYS A 1 176 ? -17.261 -0.410 8.196 1.00 80.44 176 LYS A N 1
ATOM 1458 C CA . LYS A 1 176 ? -17.007 0.304 9.462 1.00 80.44 176 LYS A CA 1
ATOM 1459 C C . LYS A 1 176 ? -16.379 -0.587 10.535 1.00 80.44 176 LYS A C 1
ATOM 1461 O O . LYS A 1 176 ? -16.895 -1.670 10.803 1.00 80.44 176 LYS A O 1
ATOM 1466 N N . GLY A 1 177 ? -15.346 -0.078 11.210 1.00 83.69 177 GLY A N 1
ATOM 1467 C CA . GLY A 1 177 ? -14.718 -0.745 12.356 1.00 83.69 177 GLY A CA 1
ATOM 1468 C C . GLY A 1 177 ? -14.114 -2.100 12.005 1.00 83.69 177 GLY A C 1
ATOM 1469 O O . GLY A 1 177 ? -14.346 -3.074 12.713 1.00 83.69 177 GLY A O 1
ATOM 1470 N N . GLN A 1 178 ? -13.434 -2.182 10.863 1.00 90.19 178 GLN A N 1
ATOM 1471 C CA . GLN A 1 178 ? -12.876 -3.431 10.349 1.00 90.19 178 GLN A CA 1
ATOM 1472 C C . GLN A 1 178 ? -11.356 -3.406 10.200 1.00 90.19 178 GLN A C 1
ATOM 1474 O O . GLN A 1 178 ? -10.757 -4.478 10.140 1.00 90.19 178 GLN A O 1
ATOM 1479 N N . TYR A 1 179 ? -10.741 -2.225 10.121 1.00 96.00 179 TYR A N 1
ATOM 1480 C CA . TYR A 1 179 ? -9.338 -2.082 9.739 1.00 96.00 179 TYR A CA 1
ATOM 1481 C C . TYR A 1 179 ? -8.463 -1.573 10.878 1.00 96.00 179 TYR A C 1
ATOM 1483 O O . TYR A 1 179 ? -8.820 -0.659 11.616 1.00 96.00 179 TYR A O 1
ATOM 1491 N N . ASP A 1 180 ? -7.271 -2.140 10.994 1.00 96.69 180 ASP A N 1
ATOM 1492 C CA . ASP A 1 180 ? -6.234 -1.667 11.908 1.00 96.69 180 ASP A CA 1
ATOM 1493 C C . ASP A 1 180 ? -5.405 -0.544 11.295 1.00 96.69 180 ASP A C 1
ATOM 1495 O O . ASP A 1 180 ? -4.852 0.289 12.019 1.00 96.69 180 ASP A O 1
ATOM 1499 N N . LEU A 1 181 ? -5.332 -0.535 9.966 1.00 95.56 181 LEU A N 1
ATOM 1500 C CA . LEU A 1 181 ? -4.581 0.429 9.191 1.00 95.56 181 LEU A CA 1
ATOM 1501 C C . LEU A 1 181 ? -5.289 0.736 7.873 1.00 95.56 181 LEU A C 1
ATOM 1503 O O . LEU A 1 181 ? -5.752 -0.174 7.189 1.00 95.56 181 LEU A O 1
ATOM 1507 N N . VAL A 1 182 ? -5.330 2.010 7.505 1.00 92.88 182 VAL A N 1
ATOM 1508 C CA . VAL A 1 182 ? -5.770 2.483 6.192 1.00 92.88 182 VAL A CA 1
ATOM 1509 C C . VAL A 1 182 ? -4.632 3.279 5.556 1.00 92.88 182 VAL A C 1
ATOM 1511 O O . VAL A 1 182 ? -4.142 4.239 6.151 1.00 92.88 182 VAL A O 1
ATOM 1514 N N . PHE A 1 183 ? -4.238 2.909 4.342 1.00 89.31 183 PHE A N 1
ATOM 1515 C CA . PHE A 1 183 ? -3.456 3.751 3.442 1.00 89.31 183 PHE A CA 1
ATOM 1516 C C . PHE A 1 183 ? -4.416 4.444 2.477 1.00 89.31 183 PHE A C 1
ATOM 1518 O O . PHE A 1 183 ? -5.195 3.790 1.790 1.00 89.31 183 PHE A O 1
ATOM 1525 N N . CYS A 1 184 ? -4.389 5.774 2.439 1.00 85.06 184 CYS A N 1
ATOM 1526 C CA . CYS A 1 184 ? -5.089 6.556 1.423 1.00 85.06 184 CYS A CA 1
ATOM 1527 C C . CYS A 1 184 ? -4.183 7.714 0.991 1.00 85.06 184 CYS A C 1
ATOM 1529 O O . CYS A 1 184 ? -4.313 8.858 1.434 1.00 85.06 184 CYS A O 1
ATOM 1531 N N . TRP A 1 185 ? -3.220 7.383 0.136 1.00 77.75 185 TRP A N 1
ATOM 1532 C CA . TRP A 1 185 ? -2.144 8.274 -0.285 1.00 77.75 185 TRP A CA 1
ATOM 1533 C C . TRP A 1 185 ? -2.396 8.866 -1.657 1.00 77.75 185 TRP A C 1
ATOM 1535 O O . TRP A 1 185 ? -2.670 8.128 -2.599 1.00 77.75 185 TRP A O 1
ATOM 1545 N N . ASN A 1 186 ? -2.248 10.185 -1.798 1.00 73.81 186 ASN A N 1
ATOM 1546 C CA . ASN A 1 186 ? -2.406 10.912 -3.063 1.00 73.81 186 ASN A CA 1
ATOM 1547 C C . ASN A 1 186 ? -3.735 10.692 -3.808 1.00 73.81 186 ASN A C 1
ATOM 1549 O O . ASN A 1 186 ? -3.969 11.322 -4.826 1.00 73.81 186 ASN A O 1
ATOM 1553 N N . VAL A 1 187 ? -4.666 9.882 -3.308 1.00 73.19 187 VAL A N 1
ATOM 1554 C CA . VAL A 1 187 ? -6.044 9.855 -3.810 1.00 73.19 187 VAL A CA 1
ATOM 1555 C C . VAL A 1 187 ? -6.724 11.179 -3.468 1.00 73.19 187 VAL A C 1
ATOM 1557 O O . VAL A 1 187 ? -7.442 11.747 -4.293 1.00 73.19 187 VAL A O 1
ATOM 1560 N N . ALA A 1 188 ? -6.402 11.703 -2.279 1.00 65.19 188 ALA A N 1
ATOM 1561 C CA . ALA A 1 188 ? -6.939 12.923 -1.699 1.00 65.19 188 ALA A CA 1
ATOM 1562 C C . ALA A 1 188 ? -6.766 14.181 -2.576 1.00 65.19 188 ALA A C 1
ATOM 1564 O O . ALA A 1 188 ? -7.539 15.129 -2.464 1.00 65.19 188 ALA A O 1
ATOM 1565 N N . CYS A 1 189 ? -5.768 14.207 -3.464 1.00 65.31 189 CYS A N 1
ATOM 1566 C CA . CYS A 1 189 ? -5.470 15.379 -4.286 1.00 65.31 189 CYS A CA 1
ATOM 1567 C C . CYS A 1 189 ? -6.278 15.438 -5.599 1.00 65.31 189 CYS A C 1
ATOM 1569 O O . CYS A 1 189 ? -6.402 16.510 -6.193 1.00 65.31 189 CYS A O 1
ATOM 1571 N N . TYR A 1 190 ? -6.857 14.317 -6.055 1.00 63.06 190 TYR A N 1
ATOM 1572 C CA . TYR A 1 190 ? -7.571 14.243 -7.342 1.00 63.06 190 TYR A CA 1
ATOM 1573 C C . TYR A 1 190 ? -9.040 14.629 -7.267 1.00 63.06 190 TYR A C 1
ATOM 1575 O O . TYR A 1 190 ? -9.634 15.043 -8.264 1.00 63.06 190 TYR A O 1
ATOM 1583 N N . THR A 1 191 ? -9.637 14.502 -6.092 1.00 56.44 191 THR A N 1
ATOM 1584 C CA . THR A 1 191 ? -10.937 15.104 -5.824 1.00 56.44 191 THR A CA 1
ATOM 1585 C C . THR A 1 191 ? -10.683 16.260 -4.864 1.00 56.44 191 THR A C 1
ATOM 1587 O O . THR A 1 191 ? -9.694 16.257 -4.145 1.00 56.44 191 THR A O 1
ATOM 1590 N N . ARG A 1 192 ? -11.476 17.329 -4.871 1.00 55.09 192 ARG A N 1
ATOM 1591 C CA . ARG A 1 192 ? -11.357 18.342 -3.812 1.00 55.09 192 ARG A CA 1
ATOM 1592 C C . ARG A 1 192 ? -11.879 17.695 -2.530 1.00 55.09 192 ARG A C 1
ATOM 1594 O O . ARG A 1 192 ? -13.063 17.841 -2.253 1.00 55.09 192 ARG A O 1
ATOM 1601 N N . PHE A 1 193 ? -11.056 16.891 -1.854 1.00 61.16 193 PHE A N 1
ATOM 1602 C CA . PHE A 1 193 ? -11.463 16.056 -0.725 1.00 61.16 193 PHE A CA 1
ATOM 1603 C C . PHE A 1 193 ? -11.990 16.950 0.406 1.00 61.16 193 PHE A C 1
ATOM 1605 O O . PHE A 1 193 ? -11.207 17.685 1.005 1.00 61.16 193 PHE A O 1
ATOM 1612 N N . PRO A 1 194 ? -13.302 16.930 0.704 1.00 59.16 194 PRO A N 1
ATOM 1613 C CA . PRO A 1 194 ? -13.842 17.633 1.860 1.00 59.16 194 PRO A CA 1
ATOM 1614 C C . PRO A 1 194 ? -13.390 16.931 3.147 1.00 59.16 194 PRO A C 1
ATOM 1616 O O . PRO A 1 194 ? -13.221 15.709 3.150 1.00 59.16 194 PRO A O 1
ATOM 1619 N N . GLU A 1 195 ? -13.281 17.667 4.256 1.00 63.81 195 GLU A N 1
ATOM 1620 C CA . GLU A 1 195 ? -12.994 17.121 5.601 1.00 63.81 195 GLU A CA 1
ATOM 1621 C C . GLU A 1 195 ? -13.919 15.938 5.968 1.00 63.81 195 GLU A C 1
ATOM 1623 O O . GLU A 1 195 ? -13.517 14.978 6.629 1.00 63.81 195 GLU A O 1
ATOM 1628 N N . GLU A 1 196 ? -15.148 15.950 5.443 1.00 64.62 196 GLU A N 1
ATOM 1629 C CA . GLU A 1 196 ? -16.152 14.891 5.590 1.00 64.62 196 GLU A CA 1
ATOM 1630 C C . GLU A 1 196 ? -15.667 13.510 5.110 1.00 64.62 196 GLU A C 1
ATOM 1632 O O . GLU A 1 196 ? -16.114 12.489 5.635 1.00 64.62 196 GLU A O 1
ATOM 1637 N N . LYS A 1 197 ? -14.718 13.436 4.165 1.00 70.00 197 LYS A N 1
ATOM 1638 C CA . LYS A 1 197 ? -14.189 12.155 3.666 1.00 70.00 197 LYS A CA 1
ATOM 1639 C C . LYS A 1 197 ? -13.075 11.566 4.529 1.00 70.00 197 LYS A C 1
ATOM 1641 O O . LYS A 1 197 ? -12.975 10.344 4.588 1.00 70.00 197 LYS A O 1
ATOM 1646 N N . VAL A 1 198 ? -12.323 12.371 5.286 1.00 77.19 198 VAL A N 1
ATOM 1647 C CA . VAL A 1 198 ? -11.408 11.841 6.324 1.00 77.19 198 VAL A CA 1
ATOM 1648 C C . VAL A 1 198 ? -12.207 11.038 7.347 1.00 77.19 198 VAL A C 1
ATOM 1650 O O . VAL A 1 198 ? -11.814 9.942 7.743 1.00 77.19 198 VAL A O 1
ATOM 1653 N N . SER A 1 199 ? -13.398 11.536 7.688 1.00 78.38 199 SER A N 1
ATOM 1654 C CA . SER A 1 199 ? -14.335 10.843 8.572 1.00 78.38 199 SER A CA 1
ATOM 1655 C C . SER A 1 199 ? -14.835 9.509 7.992 1.00 78.38 199 SER A C 1
ATOM 1657 O O . SER A 1 199 ? -15.112 8.585 8.756 1.00 78.38 199 SER A O 1
ATOM 1659 N N . LEU A 1 200 ? -14.925 9.352 6.663 1.00 82.19 200 LEU A N 1
ATOM 1660 C CA . LEU A 1 200 ? -15.284 8.068 6.035 1.00 82.19 200 LEU A CA 1
ATOM 1661 C C . LEU A 1 200 ? -14.208 7.008 6.284 1.00 82.19 200 LEU A C 1
ATOM 1663 O O . LEU A 1 200 ? -14.527 5.917 6.756 1.00 82.19 200 LEU A O 1
ATOM 1667 N N . PHE A 1 201 ? -12.939 7.339 6.033 1.00 86.19 201 PHE A N 1
ATOM 1668 C CA . PHE A 1 201 ? -11.824 6.425 6.296 1.00 86.19 201 PHE A CA 1
ATOM 1669 C C . PHE A 1 201 ? -11.639 6.168 7.792 1.00 86.19 201 PHE A C 1
ATOM 1671 O O . PHE A 1 201 ? -11.427 5.027 8.196 1.00 86.19 201 PHE A O 1
ATOM 1678 N N . ALA A 1 202 ? -11.817 7.193 8.628 1.00 84.75 202 ALA A N 1
ATOM 1679 C CA . ALA A 1 202 ? -11.821 7.046 10.080 1.00 84.75 202 ALA A CA 1
ATOM 1680 C C . ALA A 1 202 ? -12.869 6.033 10.557 1.00 84.75 202 ALA A C 1
ATOM 1682 O O . ALA A 1 202 ? -12.587 5.203 11.416 1.00 84.75 202 ALA A O 1
ATOM 1683 N N . ASN A 1 203 ? -14.069 6.045 9.971 1.00 86.25 203 ASN A N 1
ATOM 1684 C CA . ASN A 1 203 ? -15.128 5.107 10.336 1.00 86.25 203 ASN A CA 1
ATOM 1685 C C . ASN A 1 203 ? -14.793 3.651 9.993 1.00 86.25 203 ASN A C 1
ATOM 1687 O O . ASN A 1 203 ? -15.286 2.752 10.679 1.00 86.25 203 ASN A O 1
ATOM 1691 N N . ALA A 1 204 ? -13.965 3.411 8.975 1.00 90.81 204 ALA A N 1
ATOM 1692 C CA . ALA A 1 204 ? -13.504 2.077 8.598 1.00 90.81 204 ALA A CA 1
ATOM 1693 C C . ALA A 1 204 ? -12.515 1.486 9.622 1.00 90.81 204 ALA A C 1
ATOM 1695 O O . ALA A 1 204 ? -12.408 0.265 9.749 1.00 90.81 204 ALA A O 1
ATOM 1696 N N . LEU A 1 205 ? -11.835 2.333 10.400 1.00 93.75 205 LEU A N 1
ATOM 1697 C CA . LEU A 1 205 ? -10.850 1.910 11.394 1.00 93.75 205 LEU A CA 1
ATOM 1698 C C . LEU A 1 205 ? -11.482 1.323 12.655 1.00 93.75 205 LEU A C 1
ATOM 1700 O O . LEU A 1 205 ? -12.494 1.818 13.141 1.00 93.75 205 LEU A O 1
ATOM 1704 N N . ASN A 1 206 ? -10.829 0.335 13.257 1.00 94.50 206 ASN A N 1
ATOM 1705 C CA . ASN A 1 206 ? -11.025 -0.033 14.657 1.00 94.50 206 ASN A CA 1
ATOM 1706 C C . ASN A 1 206 ? -10.695 1.159 15.571 1.00 94.50 206 ASN A C 1
ATOM 1708 O O . ASN A 1 206 ? -9.909 2.032 15.200 1.00 94.50 206 ASN A O 1
ATOM 1712 N N . ILE A 1 207 ? -11.238 1.194 16.793 1.00 92.50 207 ILE A N 1
ATOM 1713 C CA . ILE A 1 207 ? -10.718 2.113 17.822 1.00 92.50 207 ILE A CA 1
ATOM 1714 C C . ILE A 1 207 ? -9.236 1.771 18.052 1.00 92.50 207 ILE A C 1
ATOM 1716 O O . ILE A 1 207 ? -8.886 0.603 18.214 1.00 92.50 207 ILE A O 1
ATOM 1720 N N . GLY A 1 208 ? -8.361 2.779 18.012 1.00 92.62 208 GLY A N 1
ATOM 1721 C CA . GLY A 1 208 ? -6.902 2.614 18.008 1.00 92.62 208 GLY A CA 1
ATOM 1722 C C . GLY A 1 208 ? -6.303 2.236 16.646 1.00 92.62 208 GLY A C 1
ATOM 1723 O O . GLY A 1 208 ? -5.087 2.091 16.533 1.00 92.62 208 GLY A O 1
ATOM 1724 N N . GLY A 1 209 ? -7.133 2.070 15.613 1.00 94.81 209 GLY A N 1
ATOM 1725 C CA . GLY A 1 209 ? -6.701 1.911 14.229 1.00 94.81 209 GLY A CA 1
ATOM 1726 C C . GLY A 1 209 ? -6.124 3.210 13.672 1.00 94.81 209 GLY A C 1
ATOM 1727 O O . GLY A 1 209 ? -6.389 4.298 14.191 1.00 94.81 209 GLY A O 1
ATOM 1728 N N . ASN A 1 210 ? -5.324 3.086 12.617 1.00 94.69 210 ASN A N 1
ATOM 1729 C CA . ASN A 1 210 ? -4.504 4.176 12.107 1.00 94.69 210 ASN A CA 1
ATOM 1730 C C . ASN A 1 210 ? -4.773 4.468 10.631 1.00 94.69 210 ASN A C 1
ATOM 1732 O O . ASN A 1 210 ? -5.036 3.562 9.851 1.00 94.69 210 ASN A O 1
ATOM 1736 N N . LEU A 1 211 ? -4.677 5.728 10.234 1.00 91.56 211 LEU A N 1
ATOM 1737 C CA . LEU A 1 211 ? -4.858 6.189 8.864 1.00 91.56 211 LEU A CA 1
ATOM 1738 C C . LEU A 1 211 ? -3.629 7.001 8.455 1.00 91.56 211 LEU A C 1
ATOM 1740 O O . LEU A 1 211 ? -3.333 8.034 9.058 1.00 91.56 211 LEU A O 1
ATOM 1744 N N . PHE A 1 212 ? -2.947 6.543 7.409 1.00 88.81 212 PHE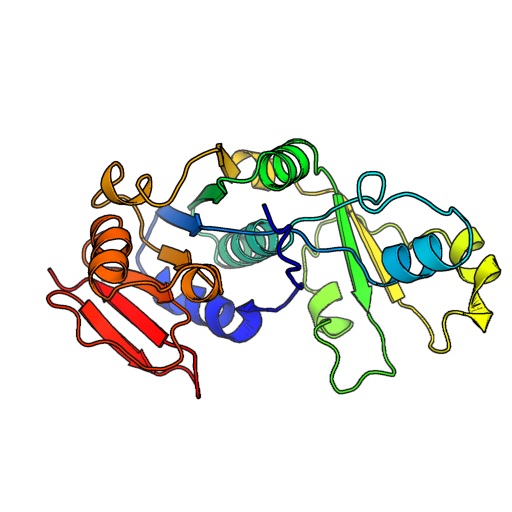 A N 1
ATOM 1745 C CA . PHE A 1 212 ? -1.983 7.351 6.674 1.00 88.81 212 PHE A CA 1
ATOM 1746 C C . PHE A 1 212 ? -2.714 8.103 5.566 1.00 88.81 212 PHE A C 1
ATOM 1748 O O . PHE A 1 212 ? -3.293 7.486 4.665 1.00 88.81 212 PHE A O 1
ATOM 1755 N N . PHE A 1 213 ? -2.696 9.431 5.652 1.00 80.19 213 PHE A N 1
ATOM 1756 C CA . PHE A 1 213 ? -3.454 10.296 4.757 1.00 80.19 213 PHE A CA 1
ATOM 1757 C C . PHE A 1 213 ? -2.629 11.512 4.351 1.00 80.19 213 PHE A C 1
ATOM 1759 O O . PHE A 1 213 ? -2.080 12.211 5.203 1.00 80.19 213 PHE A O 1
ATOM 1766 N N . ASP A 1 214 ? -2.565 11.743 3.043 1.00 72.44 214 ASP A N 1
ATOM 1767 C CA . ASP A 1 214 ? -1.829 12.845 2.428 1.00 72.44 214 ASP A CA 1
ATOM 1768 C C . ASP A 1 214 ? -2.803 13.981 2.101 1.00 72.44 214 ASP A C 1
ATOM 1770 O O . ASP A 1 214 ? -3.468 13.997 1.064 1.00 72.44 214 ASP A O 1
ATOM 1774 N N . ILE A 1 215 ? -2.935 14.907 3.042 1.00 63.34 215 ILE A N 1
ATOM 1775 C CA . ILE A 1 215 ? -3.531 16.219 2.824 1.00 63.34 215 ILE A CA 1
ATOM 1776 C C . ILE A 1 215 ? -2.480 17.211 3.267 1.00 63.34 215 ILE A C 1
ATOM 1778 O O . ILE A 1 215 ? -2.061 17.144 4.413 1.00 63.34 215 ILE A O 1
ATOM 1782 N N . GLY A 1 216 ? -2.044 18.126 2.403 1.00 58.84 216 GLY A N 1
ATOM 1783 C CA . GLY A 1 216 ? -0.944 19.066 2.695 1.00 58.84 216 GLY A CA 1
ATOM 1784 C C . GLY A 1 216 ? -1.125 19.970 3.931 1.00 58.84 216 GLY A C 1
ATOM 1785 O O . GLY A 1 216 ? -0.316 20.860 4.167 1.00 58.84 216 GLY A O 1
ATOM 1786 N N . THR A 1 217 ? -2.185 19.781 4.723 1.00 60.81 217 THR A N 1
ATOM 1787 C CA . THR A 1 217 ? -2.370 20.342 6.061 1.00 60.81 217 THR A CA 1
ATOM 1788 C C . THR A 1 217 ? -3.080 19.335 6.974 1.00 60.81 217 THR A C 1
ATOM 1790 O O . THR A 1 217 ? -4.059 18.731 6.531 1.00 60.81 217 THR A O 1
ATOM 1793 N N . PRO A 1 218 ? -2.689 19.206 8.256 1.00 63.97 218 PRO A N 1
ATOM 1794 C CA . PRO A 1 218 ? -3.405 18.357 9.200 1.00 63.97 218 PRO A CA 1
ATOM 1795 C C . PRO A 1 218 ? -4.826 18.883 9.446 1.00 63.97 218 PRO A C 1
ATOM 1797 O O . PRO A 1 218 ? -5.018 20.083 9.641 1.00 63.97 218 PRO A O 1
ATOM 1800 N N . THR A 1 219 ? -5.816 17.989 9.470 1.00 70.62 219 THR A N 1
ATOM 1801 C CA . THR A 1 219 ? -7.224 18.343 9.718 1.00 70.62 219 THR A CA 1
ATOM 1802 C C . THR A 1 219 ? -7.656 17.909 11.112 1.00 70.62 219 THR A C 1
ATOM 1804 O O . THR A 1 219 ? -7.527 16.741 11.486 1.00 70.62 219 THR A O 1
ATOM 1807 N N . GLU A 1 220 ? -8.245 18.828 11.877 1.00 74.25 220 GLU A N 1
ATOM 1808 C CA . GLU A 1 220 ? -8.904 18.495 13.139 1.00 74.25 220 GLU A CA 1
ATOM 1809 C C . GLU A 1 220 ? -10.229 17.776 12.860 1.00 74.25 220 GLU A C 1
ATOM 1811 O O . GLU A 1 220 ? -11.235 18.385 12.510 1.00 74.25 220 GLU A O 1
ATOM 1816 N N . THR A 1 221 ? -10.237 16.452 13.012 1.00 76.44 221 THR A N 1
ATOM 1817 C CA . THR A 1 221 ? -11.444 15.631 12.840 1.00 76.44 221 THR A CA 1
ATOM 1818 C C . THR A 1 221 ? -11.854 15.035 14.178 1.00 76.44 221 THR A C 1
ATOM 1820 O O . THR A 1 221 ? -11.052 14.401 14.867 1.00 76.44 221 THR A O 1
ATOM 1823 N N . LYS A 1 222 ? -13.123 15.206 14.561 1.00 81.75 222 LYS A N 1
ATOM 1824 C CA . LYS A 1 222 ? -13.655 14.640 15.806 1.00 81.75 222 LYS A CA 1
ATOM 1825 C C . LYS A 1 222 ? -13.468 13.118 15.826 1.00 81.75 222 LYS A C 1
ATOM 1827 O O . LYS A 1 222 ? -13.867 12.433 14.892 1.00 81.75 222 LYS A O 1
ATOM 1832 N N . GLY A 1 223 ? -12.915 12.599 16.922 1.00 85.44 223 GLY A N 1
ATOM 1833 C CA . GLY A 1 223 ? -12.670 11.163 17.089 1.00 85.44 223 GLY A CA 1
ATOM 1834 C C . GLY A 1 223 ? -11.375 10.662 16.445 1.00 85.44 223 GLY A C 1
ATOM 1835 O O . GLY A 1 223 ? -11.146 9.453 16.435 1.00 85.44 223 GLY A O 1
ATOM 1836 N N . LEU A 1 224 ? -10.516 11.564 15.957 1.00 89.19 224 LEU A N 1
ATOM 1837 C CA . LEU A 1 224 ? -9.147 11.267 15.544 1.00 89.19 224 LEU A CA 1
ATOM 1838 C C . LEU A 1 224 ? -8.148 12.077 16.379 1.00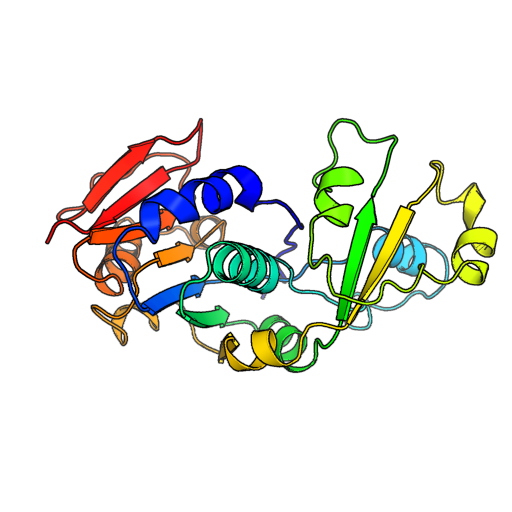 89.19 224 LEU A C 1
ATOM 1840 O O . LEU A 1 224 ? -8.384 13.242 16.691 1.00 89.19 224 LEU A O 1
ATOM 1844 N N . SER A 1 225 ? -7.012 11.473 16.718 1.00 91.12 225 SER A N 1
ATOM 1845 C CA . SER A 1 225 ? -5.786 12.202 17.060 1.00 91.12 225 SER A CA 1
ATOM 1846 C C . SER A 1 225 ? -4.854 12.215 15.849 1.00 91.12 225 SER A C 1
ATOM 1848 O O . SER A 1 225 ? -4.913 11.310 15.023 1.00 91.12 225 SER A O 1
ATOM 1850 N N . CYS A 1 226 ? -4.004 13.235 15.723 1.00 89.88 226 CYS A N 1
ATOM 1851 C CA . CYS A 1 226 ? -3.064 13.367 14.609 1.00 89.88 226 CYS A CA 1
ATOM 1852 C C . CYS A 1 226 ? -1.627 13.472 15.131 1.00 89.88 226 CYS A C 1
ATOM 1854 O O . CYS A 1 226 ? -1.324 14.316 15.977 1.00 89.88 226 CYS A O 1
ATOM 1856 N N . ARG A 1 227 ? -0.732 12.637 14.597 1.00 89.69 227 ARG A N 1
ATOM 1857 C CA . ARG A 1 227 ? 0.721 12.704 14.780 1.00 89.69 227 ARG A CA 1
ATOM 1858 C C . ARG A 1 227 ? 1.360 13.155 13.468 1.00 89.69 227 ARG A C 1
ATOM 1860 O O . ARG A 1 227 ? 1.181 12.519 12.433 1.00 89.69 227 ARG A O 1
ATOM 1867 N N . VAL A 1 228 ? 2.126 14.240 13.523 1.00 86.56 228 VAL A N 1
ATOM 1868 C CA . VAL A 1 228 ? 2.894 14.746 12.377 1.00 86.56 228 VAL A CA 1
ATOM 1869 C C . VAL A 1 228 ? 4.149 13.889 12.201 1.00 86.56 228 VAL A C 1
ATOM 1871 O O . VAL A 1 228 ? 4.913 13.713 13.152 1.00 86.56 228 VAL A O 1
ATOM 1874 N N . LEU A 1 229 ? 4.345 13.341 11.002 1.00 81.44 229 LEU A N 1
ATOM 1875 C CA . LEU A 1 229 ? 5.491 12.495 10.646 1.00 81.44 229 LEU A CA 1
ATOM 1876 C C . LEU A 1 229 ? 6.520 13.220 9.770 1.00 81.44 229 LEU A C 1
ATOM 1878 O O . LEU A 1 229 ? 7.671 12.797 9.700 1.00 81.44 229 LEU A O 1
ATOM 1882 N N . GLY A 1 230 ? 6.119 14.312 9.120 1.00 75.88 230 GLY A N 1
ATOM 1883 C CA . GLY A 1 230 ? 6.958 15.107 8.230 1.00 75.88 230 GLY A CA 1
ATOM 1884 C C . GLY A 1 230 ? 6.257 16.392 7.802 1.00 75.88 230 GLY A C 1
ATOM 1885 O O . GLY A 1 230 ? 5.265 16.783 8.411 1.00 75.88 230 GLY A O 1
ATOM 1886 N N . GLN A 1 231 ? 6.777 17.045 6.760 1.00 69.56 231 GLN A N 1
ATOM 1887 C CA . GLN A 1 231 ? 6.226 18.310 6.266 1.00 69.56 231 GLN A CA 1
ATOM 1888 C C . GLN A 1 231 ? 4.784 18.156 5.749 1.00 69.56 231 GLN A C 1
ATOM 1890 O O . GLN A 1 231 ? 3.972 19.034 6.014 1.00 69.56 231 GLN A O 1
ATOM 1895 N N . ASP A 1 232 ? 4.462 17.007 5.141 1.00 70.56 232 ASP A N 1
ATOM 1896 C CA . ASP A 1 232 ? 3.144 16.720 4.554 1.00 70.56 232 ASP A CA 1
ATOM 1897 C C . ASP A 1 232 ? 2.604 15.317 4.919 1.00 70.56 232 ASP A C 1
ATOM 1899 O O . ASP A 1 232 ? 1.594 14.868 4.386 1.00 70.56 232 ASP A O 1
ATOM 1903 N N . ASN A 1 233 ? 3.253 14.614 5.859 1.00 75.56 233 ASN A N 1
ATOM 1904 C CA . ASN A 1 233 ? 2.869 13.251 6.241 1.00 75.56 233 ASN A CA 1
ATOM 1905 C C . ASN A 1 233 ? 2.218 13.242 7.623 1.00 75.56 233 ASN A C 1
ATOM 1907 O O . ASN A 1 233 ? 2.834 13.641 8.620 1.00 75.56 233 ASN A O 1
ATOM 1911 N N . PHE A 1 234 ? 1.000 12.709 7.693 1.00 84.44 234 PHE A N 1
ATOM 1912 C CA . PHE A 1 234 ? 0.201 12.660 8.912 1.00 84.44 234 PHE A CA 1
ATOM 1913 C C . PHE A 1 234 ? -0.259 11.235 9.208 1.00 84.44 234 PHE A C 1
ATOM 1915 O O . PHE A 1 234 ? -0.704 10.500 8.323 1.00 84.44 234 PHE A O 1
ATOM 1922 N N . LEU A 1 235 ? -0.167 10.862 10.482 1.00 90.06 235 LEU A N 1
ATOM 1923 C CA . LEU A 1 235 ? -0.734 9.637 11.025 1.00 90.06 235 LEU A CA 1
ATOM 1924 C C . LEU A 1 235 ? -1.923 9.998 11.903 1.00 90.06 235 LEU A C 1
ATOM 1926 O O . LEU A 1 235 ? -1.756 10.601 12.965 1.00 90.06 235 LEU A O 1
ATOM 1930 N N . TYR A 1 236 ? -3.112 9.606 11.471 1.00 90.94 236 TYR A N 1
ATOM 1931 C CA . TYR A 1 236 ? -4.326 9.757 12.255 1.00 90.94 236 TYR A CA 1
ATOM 1932 C C . TYR A 1 236 ? -4.609 8.472 13.025 1.00 90.94 236 TYR A C 1
ATOM 1934 O O . TYR A 1 236 ? -4.545 7.390 12.450 1.00 90.94 236 TYR A O 1
ATOM 1942 N N . THR A 1 237 ? -4.973 8.573 14.298 1.00 93.31 237 THR A N 1
ATOM 1943 C CA . THR A 1 237 ? -5.381 7.427 15.119 1.00 93.31 237 THR A CA 1
ATOM 1944 C C . THR A 1 237 ? -6.816 7.619 15.579 1.00 93.31 237 THR A C 1
ATOM 1946 O O . THR A 1 237 ? -7.170 8.667 16.121 1.00 93.31 237 THR A O 1
ATOM 1949 N N . ARG A 1 238 ? -7.659 6.602 15.390 1.00 93.31 238 ARG A N 1
ATOM 1950 C CA . ARG A 1 238 ? -9.056 6.641 15.832 1.00 93.31 238 ARG A CA 1
ATOM 1951 C C . ARG A 1 238 ? -9.153 6.543 17.353 1.00 93.31 238 ARG A C 1
ATOM 1953 O O . ARG A 1 238 ? -8.670 5.580 17.942 1.00 93.31 238 ARG A O 1
ATOM 1960 N N . THR A 1 239 ? -9.827 7.501 17.984 1.00 91.38 239 THR A N 1
ATOM 1961 C CA . THR A 1 239 ? -9.978 7.592 19.448 1.00 91.38 239 THR A CA 1
ATOM 1962 C C . THR A 1 239 ? -11.394 7.294 19.949 1.00 91.38 239 THR A C 1
ATOM 1964 O O . THR A 1 239 ? -11.547 6.964 21.124 1.00 91.38 239 THR A O 1
ATOM 1967 N N . SER A 1 240 ? -12.418 7.365 19.085 1.00 85.38 240 SER A N 1
ATOM 1968 C CA . SER A 1 240 ? -13.823 7.040 19.412 1.00 85.38 240 SER A CA 1
ATOM 1969 C C . SER A 1 240 ? -14.629 6.559 18.208 1.00 85.38 240 SER A C 1
ATOM 1971 O O . SER A 1 240 ? -14.178 6.776 17.061 1.00 85.38 240 SER A O 1
#

Sequence (240 aa):
MFVTATHFGRHATELSLLKELVNGKDTFRVLDFGPGLSQPQYYHELLRKEIELSSKQAPKFCWEPYEIANALQQIGVDYRIDLVDPNDLVTDALRKQDKLILEHHPRRKESYYPTKEYYQGFFPSCQRQPLDEKIYDKYQDAFQASFEGAIINLPQGIREKIHIYEDDLDFPAIHKGQYDLVFCWNVACYTRFPEEKVSLFANALNIGGNLFFDIGTPTETKGLSCRVLGQDNFLYTRTS

Secondary structure (DSSP, 8-state):
----B--TTTTHHHHHHHHHHHTT-SEEEEEEE---BB--HHHHHHIIIII---TTTS--B--HHHHHHHHHHHHT-EEEEEEE-S-HHHHHHHHH--EEEEEE-TT-TT-SS--HHHHHHSSTTSPEEEP-HHHHHHTTTT--S--EEEEEEPPHHHHTTEEEE---TTHHHHSTT-EEEEEE-SSTTTTT--HHHHHHHHHHEEEEEEEEE--SS----TTEEEEE-SSS-EEEEE--

Radius of gyration: 18.51 Å; chains: 1; bounding box: 44×38×51 Å

Foldseek 3Di:
DDQDADFACPCVLVLVCVLVLCPPPQEAEEEEECQGWHQPVLQVLVCVPPDVDDPLRGQIDGHVLLSNLQSCVVSPHHYAYEYEDLDPVVLVSLVPDQKDKQKDQPPPPPDSHDDPVVVCSRPVVWDWDWDPVVSCVVCVVVNVGDMGITITGDDPVSSVRYHYDNDDLCVLVVQFQPHQEYEDEPPCVVDVNDPVSVVSNLRNHHQQHKYWYFDQDDDDDPQWDWDDSDNGTIIIGGHD